Protein AF-A0A3D0J0S7-F1 (afdb_monomer)

Mean predicted aligned error: 15.72 Å

Foldseek 3Di:
DDDDDLVVLLPDVVLVVLCVQQVVQVVVDDPRDRPPVSVVSNVSNVVSVCVVCVVVVVNDDFADDDPPDPLPDDTDDPPDPDDPVVRVVVVVVNCPPVVLVVLVVVCVVPVLLVLLLVLLVVLLVLCVVCLVVPDVPSNVVSLVSLVVSLVSLVVSQVSLCVNLVDHQPQFPLSLLSLLLNLLSVVLNVCCVVLVFCLSSNLSSVSNNVSSCCSVVCCVVNPPDNDHHDPVPPPCPPVRVVVSVVSSVSSVVSSVVSSVVVVVVVCVVVVHDPDPPPPPVSVVGD

Secondary structure (DSSP, 8-state):
-----HHHHHT-HHHHHHHHHHHHHHHT-TTSPPPHHHHHHHHHHHHHHHHHHHHHSTT----PPPTT--TTPPPPP--S---HHHHHHHHHT----HHHHHHHHHHHHH-HHHHHHHHHHHHHHHHHHHHTTS-GGGHHHHHHHHHHHHHHHHHHHHHHHHHHTS-S-SSHHHHHHHHHHHHHHHHHHHHHHH--SHHHHHHHHHHHHHHHHHHH-TTTS--S-PPPPGGGSS-HHHHHHHHHHHHHHHHHHHHHHHHHHHHHHHHHHT----TT-THHHHTT-

Structure (mmCIF, N/CA/C/O backbone):
data_AF-A0A3D0J0S7-F1
#
_entry.id   AF-A0A3D0J0S7-F1
#
loop_
_atom_site.group_PDB
_atom_site.id
_atom_site.type_symbol
_atom_site.label_atom_id
_atom_site.label_alt_id
_atom_site.label_comp_id
_atom_site.label_asym_id
_atom_site.label_entity_id
_atom_site.label_seq_id
_atom_site.pdbx_PDB_ins_code
_atom_site.Cartn_x
_atom_site.Cartn_y
_atom_site.Cartn_z
_atom_site.occupancy
_atom_site.B_iso_or_equiv
_atom_site.auth_seq_id
_atom_site.auth_comp_id
_atom_site.auth_asym_id
_atom_site.auth_atom_id
_atom_site.pdbx_PDB_model_num
ATOM 1 N N . THR A 1 1 ? 30.516 33.176 -41.717 1.00 41.25 1 THR A N 1
ATOM 2 C CA . THR A 1 1 ? 30.768 31.727 -41.550 1.00 41.25 1 THR A CA 1
ATOM 3 C C . THR A 1 1 ? 29.849 30.966 -42.490 1.00 41.25 1 THR A C 1
ATOM 5 O O . THR A 1 1 ? 28.641 31.002 -42.315 1.00 41.25 1 THR A O 1
ATOM 8 N N . ARG A 1 2 ? 30.375 30.379 -43.575 1.00 45.31 2 ARG A N 1
ATOM 9 C CA . ARG A 1 2 ? 29.545 29.621 -44.529 1.00 45.31 2 ARG A CA 1
ATOM 10 C C . ARG A 1 2 ? 29.110 28.314 -43.858 1.00 45.31 2 ARG A C 1
ATOM 12 O O . ARG A 1 2 ? 29.956 27.471 -43.578 1.00 45.31 2 ARG A O 1
ATOM 19 N N . HIS A 1 3 ? 27.822 28.165 -43.563 1.00 46.38 3 HIS A N 1
ATOM 20 C CA . HIS A 1 3 ? 27.264 26.916 -43.050 1.00 46.38 3 HIS A CA 1
ATOM 21 C C . HIS A 1 3 ? 27.297 25.864 -44.166 1.00 46.38 3 HIS A C 1
ATOM 23 O O . HIS A 1 3 ? 26.476 25.896 -45.077 1.00 46.38 3 HIS A O 1
ATOM 29 N N . PHE A 1 4 ? 28.271 24.953 -44.127 1.00 58.56 4 PHE A N 1
ATOM 30 C CA . PHE A 1 4 ? 28.273 23.790 -45.011 1.00 58.56 4 PHE A CA 1
ATOM 31 C C . PHE A 1 4 ? 27.359 22.711 -44.420 1.00 58.56 4 PHE A C 1
ATOM 33 O O . PHE A 1 4 ? 27.622 22.245 -43.309 1.00 58.56 4 PHE A O 1
ATOM 40 N N . PRO A 1 5 ? 26.286 22.297 -45.115 1.00 68.62 5 PRO A N 1
ATOM 41 C CA . PRO A 1 5 ? 25.436 21.224 -44.629 1.00 68.62 5 PRO A CA 1
ATOM 42 C C . PRO A 1 5 ? 26.235 19.903 -44.601 1.00 68.62 5 PRO A C 1
ATOM 44 O O . PRO A 1 5 ? 26.865 19.549 -45.602 1.00 68.62 5 PRO A O 1
ATOM 47 N N . PRO A 1 6 ? 26.188 19.135 -43.494 1.00 64.88 6 PRO A N 1
ATOM 48 C CA . PRO A 1 6 ? 26.961 17.898 -43.311 1.00 64.88 6 PRO A CA 1
ATOM 49 C C . PRO A 1 6 ? 26.776 16.860 -44.426 1.00 64.88 6 PRO A C 1
ATOM 51 O O . PRO A 1 6 ? 27.695 16.109 -44.741 1.00 64.88 6 PRO A O 1
ATOM 54 N N . ARG A 1 7 ? 25.600 16.852 -45.068 1.00 64.81 7 ARG A N 1
ATOM 55 C CA . ARG A 1 7 ? 25.290 15.963 -46.196 1.00 64.81 7 ARG A CA 1
ATOM 56 C C . ARG A 1 7 ? 26.154 16.240 -47.429 1.00 64.81 7 ARG A C 1
ATOM 58 O O . ARG A 1 7 ? 26.577 15.291 -48.071 1.00 64.81 7 ARG A O 1
ATOM 65 N N . LEU A 1 8 ? 26.467 17.508 -47.720 1.00 67.06 8 LEU A N 1
ATOM 66 C CA . LEU A 1 8 ? 27.316 17.871 -48.864 1.00 67.06 8 LEU A CA 1
ATOM 67 C C . LEU A 1 8 ? 28.785 17.493 -48.640 1.00 67.06 8 LEU A C 1
ATOM 69 O O . LEU A 1 8 ? 29.484 17.167 -49.595 1.00 67.06 8 LEU A O 1
ATOM 73 N N . LEU A 1 9 ? 29.246 17.514 -47.385 1.00 69.06 9 LEU A N 1
ATOM 74 C CA . LEU A 1 9 ? 30.593 17.077 -47.001 1.00 69.06 9 LEU A CA 1
ATOM 75 C C . LEU A 1 9 ? 30.757 15.558 -47.138 1.00 69.06 9 LEU A C 1
ATOM 77 O O . LEU A 1 9 ? 31.793 15.099 -47.609 1.00 69.06 9 LEU A O 1
ATOM 81 N N . ALA A 1 10 ? 29.731 14.783 -46.776 1.00 67.75 10 ALA A N 1
ATOM 82 C CA . ALA A 1 10 ? 29.748 13.325 -46.901 1.00 67.75 10 ALA A CA 1
ATOM 83 C C . ALA A 1 10 ? 29.803 12.842 -48.364 1.00 67.75 10 ALA A C 1
ATOM 85 O O . ALA A 1 10 ? 30.336 11.770 -48.631 1.00 67.75 10 ALA A O 1
ATOM 86 N N . THR A 1 11 ? 29.286 13.633 -49.307 1.00 73.44 11 THR A N 1
ATOM 87 C CA . THR A 1 11 ? 29.278 13.312 -50.744 1.00 73.44 11 THR A CA 1
ATOM 88 C C . THR A 1 11 ? 30.510 13.813 -51.500 1.00 73.44 11 THR A C 1
ATOM 90 O O . THR A 1 11 ? 30.583 13.636 -52.715 1.00 73.44 11 THR A O 1
ATOM 93 N N . GLN A 1 12 ? 31.473 14.467 -50.837 1.00 83.12 12 GLN A N 1
ATOM 94 C CA . GLN A 1 12 ? 32.651 14.977 -51.538 1.00 83.12 12 GLN A CA 1
ATOM 95 C C . GLN A 1 12 ? 33.627 13.852 -51.922 1.00 83.12 12 GLN A C 1
ATOM 97 O O . GLN A 1 12 ? 34.108 13.135 -51.039 1.00 83.12 12 GLN A O 1
ATOM 102 N N . PRO A 1 13 ? 34.018 13.748 -53.207 1.00 81.75 13 PRO A N 1
ATOM 103 C CA . PRO A 1 13 ? 34.936 12.706 -53.669 1.00 81.75 13 PRO A CA 1
ATOM 104 C C . PRO A 1 13 ? 36.329 12.838 -53.037 1.00 81.75 13 PRO A C 1
ATOM 106 O O . PRO A 1 13 ? 36.933 11.842 -52.659 1.00 81.75 13 PRO A O 1
ATOM 109 N N . GLN A 1 14 ? 36.792 14.070 -52.795 1.00 83.56 14 GLN A N 1
ATOM 110 C CA . GLN A 1 14 ? 38.090 14.335 -52.163 1.00 83.56 14 GLN A CA 1
ATOM 111 C C . GLN A 1 14 ? 38.190 13.771 -50.735 1.00 83.56 14 GLN A C 1
ATOM 113 O O . GLN A 1 14 ? 39.241 13.276 -50.335 1.00 83.56 14 GLN A O 1
ATOM 118 N N . LEU A 1 15 ? 37.096 13.802 -49.964 1.00 83.00 15 LEU A N 1
ATOM 119 C CA . LEU A 1 15 ? 37.062 13.230 -48.615 1.00 83.00 15 LEU A CA 1
ATOM 120 C C . LEU A 1 15 ? 37.141 11.693 -48.662 1.00 83.00 15 LEU A C 1
ATOM 122 O O . LEU A 1 15 ? 37.820 11.076 -47.836 1.00 83.00 15 LEU A O 1
ATOM 126 N N . ALA A 1 16 ? 36.477 11.074 -49.641 1.00 81.12 16 ALA A N 1
ATOM 127 C CA . ALA A 1 16 ? 36.527 9.632 -49.875 1.00 81.12 16 ALA A CA 1
ATOM 128 C C . ALA A 1 16 ? 37.922 9.164 -50.335 1.00 81.12 16 ALA A C 1
ATOM 130 O O . ALA A 1 16 ? 38.385 8.096 -49.940 1.00 81.12 16 ALA A O 1
ATOM 131 N N . ASP A 1 17 ? 38.626 9.972 -51.123 1.00 85.94 17 ASP A N 1
ATOM 132 C CA . ASP A 1 17 ? 39.989 9.661 -51.566 1.00 85.94 17 ASP A CA 1
ATOM 133 C C . ASP A 1 17 ? 40.998 9.755 -50.420 1.00 85.94 17 ASP A C 1
ATOM 135 O O . ASP A 1 17 ? 41.783 8.831 -50.208 1.00 85.94 17 ASP A O 1
ATOM 139 N N . LEU A 1 18 ? 40.934 10.823 -49.621 1.00 86.31 18 LEU A N 1
ATOM 140 C CA . LEU A 1 18 ? 41.821 11.015 -48.469 1.00 86.31 18 LEU A CA 1
ATOM 141 C C . LEU A 1 18 ? 41.596 9.968 -47.368 1.00 86.31 18 LEU A C 1
ATOM 143 O O . LEU A 1 18 ? 42.547 9.541 -46.717 1.00 86.31 18 LEU A O 1
ATOM 147 N N . THR A 1 19 ? 40.353 9.522 -47.170 1.00 84.31 19 THR A N 1
ATOM 148 C CA . THR A 1 19 ? 40.053 8.420 -46.239 1.00 84.31 19 THR A CA 1
ATOM 149 C C . THR A 1 19 ? 40.602 7.088 -46.742 1.00 84.31 19 THR A C 1
ATOM 151 O O . THR A 1 19 ? 41.258 6.391 -45.971 1.00 84.31 19 THR A O 1
ATOM 154 N N . ARG A 1 20 ? 40.460 6.780 -48.039 1.00 84.31 20 ARG A N 1
ATOM 155 C CA . ARG A 1 20 ? 41.092 5.597 -48.649 1.00 84.31 20 ARG A CA 1
ATOM 156 C C . ARG A 1 20 ? 42.617 5.622 -48.543 1.00 84.31 20 ARG A C 1
ATOM 158 O O . ARG A 1 20 ? 43.215 4.587 -48.273 1.00 84.31 20 ARG A O 1
ATOM 165 N N . GLN A 1 21 ? 43.243 6.788 -48.707 1.00 84.81 21 GLN A N 1
ATOM 166 C CA . GLN A 1 21 ? 44.689 6.950 -48.511 1.00 84.81 21 GLN A CA 1
ATOM 167 C C . GLN A 1 21 ? 45.107 6.688 -47.057 1.00 84.81 21 GLN A C 1
ATOM 169 O O . GLN A 1 21 ? 46.098 5.998 -46.827 1.00 84.81 21 GLN A O 1
ATOM 174 N N . ALA A 1 22 ? 44.344 7.182 -46.075 1.00 81.12 22 ALA A N 1
ATOM 175 C CA . ALA A 1 22 ? 44.601 6.905 -44.659 1.00 81.12 22 ALA A CA 1
ATOM 176 C C . ALA A 1 22 ? 44.442 5.414 -44.313 1.00 81.12 22 ALA A C 1
ATOM 178 O O . ALA A 1 22 ? 45.240 4.868 -43.550 1.00 81.12 22 ALA A O 1
ATOM 179 N N . ASP A 1 23 ? 43.427 4.753 -44.875 1.00 82.12 23 ASP A N 1
ATOM 180 C CA . ASP A 1 23 ? 43.165 3.330 -44.647 1.00 82.12 23 ASP A CA 1
ATOM 181 C C . ASP A 1 23 ? 44.246 2.451 -45.304 1.00 82.12 23 ASP A C 1
ATOM 183 O O . ASP A 1 23 ? 44.744 1.513 -44.679 1.00 82.12 23 ASP A O 1
ATOM 187 N N . ALA A 1 24 ? 44.688 2.806 -46.515 1.00 82.75 24 ALA A N 1
ATOM 188 C CA . ALA A 1 24 ? 45.799 2.144 -47.200 1.00 82.75 24 ALA A CA 1
ATOM 189 C C . ALA A 1 24 ? 47.131 2.301 -46.444 1.00 82.75 24 ALA A C 1
ATOM 191 O O . ALA A 1 24 ? 47.865 1.326 -46.296 1.00 82.75 24 ALA A O 1
ATOM 192 N N . ALA A 1 25 ? 47.412 3.492 -45.900 1.00 79.62 25 ALA A N 1
ATOM 193 C CA . ALA A 1 25 ? 48.611 3.751 -45.096 1.00 79.62 25 ALA A CA 1
ATOM 194 C C . ALA A 1 25 ? 48.622 2.984 -43.759 1.00 79.62 25 ALA A C 1
ATOM 196 O O . ALA A 1 25 ? 49.685 2.653 -43.243 1.00 79.62 25 ALA A O 1
ATOM 197 N N . ARG A 1 26 ? 47.455 2.655 -43.187 1.00 74.38 26 ARG A N 1
ATOM 198 C CA . ARG A 1 26 ? 47.379 1.749 -42.025 1.00 74.38 26 ARG A CA 1
ATOM 199 C C . ARG A 1 26 ? 47.561 0.290 -42.404 1.00 74.38 26 ARG A C 1
ATOM 201 O O . ARG A 1 26 ? 48.141 -0.465 -41.628 1.00 74.38 26 ARG A O 1
ATOM 208 N N . ALA A 1 27 ? 47.065 -0.106 -43.574 1.00 80.25 27 ALA A N 1
ATOM 209 C CA . ALA A 1 27 ? 47.215 -1.468 -44.070 1.00 80.25 27 ALA A CA 1
ATOM 210 C C . ALA A 1 27 ? 48.687 -1.826 -44.350 1.00 80.25 27 ALA A C 1
ATOM 212 O O . ALA A 1 27 ? 49.057 -2.991 -44.232 1.00 80.25 27 ALA A O 1
ATOM 213 N N . SER A 1 28 ? 49.534 -0.836 -44.660 1.00 79.12 28 SER A N 1
ATOM 214 C CA . SER A 1 28 ? 50.976 -1.023 -44.870 1.00 79.12 28 SER A CA 1
ATOM 215 C C . SER A 1 28 ? 51.801 -1.217 -43.589 1.00 79.12 28 SER A C 1
ATOM 217 O O . SER A 1 28 ? 52.972 -1.577 -43.687 1.00 79.12 28 SER A O 1
ATOM 219 N N . GLY A 1 29 ? 51.214 -1.038 -42.400 1.00 76.31 29 GLY A N 1
ATOM 220 C CA . GLY A 1 29 ? 51.838 -1.394 -41.124 1.00 76.31 29 GLY A CA 1
ATOM 221 C C . GLY A 1 29 ? 51.817 -0.286 -40.059 1.00 76.31 29 GLY A C 1
ATOM 222 O O . GLY A 1 29 ? 51.580 0.883 -40.353 1.00 76.31 29 GLY A O 1
ATOM 223 N N . PRO A 1 30 ? 52.086 -0.636 -38.787 1.00 67.44 30 PRO A N 1
ATOM 224 C CA . PRO A 1 30 ? 51.919 0.262 -37.639 1.00 67.44 30 PRO A CA 1
ATOM 225 C C . PRO A 1 30 ? 52.951 1.399 -37.542 1.00 67.44 30 PRO A C 1
ATOM 227 O O . PRO A 1 30 ? 52.744 2.317 -36.755 1.00 67.44 30 PRO A O 1
ATOM 230 N N . GLN A 1 31 ? 54.047 1.353 -38.309 1.00 69.50 31 GLN A N 1
ATOM 231 C CA . GLN A 1 31 ? 55.079 2.403 -38.329 1.00 69.50 31 GLN A CA 1
ATOM 232 C C . GLN A 1 31 ? 54.991 3.341 -39.543 1.00 69.50 31 GLN A C 1
ATOM 234 O O . GLN A 1 31 ? 55.826 4.229 -39.690 1.00 69.50 31 GLN A O 1
ATOM 239 N N . THR A 1 32 ? 54.006 3.165 -40.427 1.00 75.12 32 THR A N 1
ATOM 240 C CA . THR A 1 32 ? 53.836 4.054 -41.580 1.00 75.12 32 THR A CA 1
ATOM 241 C C . THR A 1 32 ? 53.219 5.378 -41.127 1.00 75.12 32 THR A C 1
ATOM 243 O O . THR A 1 32 ? 52.104 5.406 -40.601 1.00 75.12 32 THR A O 1
ATOM 246 N N . GLU A 1 33 ? 53.931 6.489 -41.330 1.00 75.94 33 GLU A N 1
ATOM 247 C CA . GLU A 1 33 ? 53.398 7.819 -41.034 1.00 75.94 33 GLU A CA 1
ATOM 248 C C . GLU A 1 33 ? 52.212 8.139 -41.953 1.00 75.94 33 GLU A C 1
ATOM 250 O O . GLU A 1 33 ? 52.318 8.149 -43.180 1.00 75.94 33 GLU A O 1
ATOM 255 N N . ILE A 1 34 ? 51.055 8.403 -41.345 1.00 82.25 34 ILE A N 1
ATOM 256 C CA . ILE A 1 34 ? 49.844 8.787 -42.069 1.00 82.25 34 ILE A CA 1
ATOM 257 C C . ILE A 1 34 ? 49.903 10.299 -42.317 1.00 82.25 34 ILE A C 1
ATOM 259 O O . ILE A 1 34 ? 50.059 11.056 -41.354 1.00 82.25 34 ILE A O 1
ATOM 263 N N . PRO A 1 35 ? 49.701 10.773 -43.561 1.00 86.38 35 PRO A N 1
ATOM 264 C CA . PRO A 1 35 ? 49.646 12.199 -43.846 1.00 86.38 35 PRO A CA 1
ATOM 265 C C . PRO A 1 35 ? 48.623 12.914 -42.943 1.00 86.38 35 PRO A C 1
ATOM 267 O O . PRO A 1 35 ? 47.485 12.445 -42.813 1.00 86.38 35 PRO A O 1
ATOM 270 N N . PRO A 1 36 ? 48.965 14.075 -42.355 1.00 84.62 36 PRO A N 1
ATOM 271 C CA . PRO A 1 36 ? 48.117 14.744 -41.363 1.00 84.62 36 PRO A CA 1
ATOM 272 C C . PRO A 1 36 ? 46.741 15.127 -41.927 1.00 84.62 36 PRO A C 1
ATOM 274 O O . PRO A 1 36 ? 45.731 15.069 -41.226 1.00 84.62 36 PRO A O 1
ATOM 277 N N . LEU A 1 37 ? 46.679 15.448 -43.223 1.00 85.62 37 LEU A N 1
ATOM 278 C CA . LEU A 1 37 ? 45.433 15.755 -43.922 1.00 85.62 37 LEU A CA 1
ATOM 279 C C . LEU A 1 37 ? 44.527 14.522 -44.085 1.00 85.62 37 LEU A C 1
ATOM 281 O O . LEU A 1 37 ? 43.312 14.625 -43.922 1.00 85.62 37 LEU A O 1
ATOM 285 N N . ALA A 1 38 ? 45.108 13.352 -44.356 1.00 84.06 38 ALA A N 1
ATOM 286 C CA . ALA A 1 38 ? 44.375 12.094 -44.486 1.00 84.06 38 ALA A CA 1
ATOM 287 C C . ALA A 1 38 ? 43.819 11.633 -43.123 1.00 84.06 38 ALA A C 1
ATOM 289 O O . ALA A 1 38 ? 42.667 11.204 -43.020 1.00 84.06 38 ALA A O 1
ATOM 290 N N . LEU A 1 39 ? 44.591 11.827 -42.047 1.00 83.56 39 LEU A N 1
ATOM 291 C CA . LEU A 1 39 ? 44.146 11.578 -40.672 1.00 83.56 39 LEU A CA 1
ATOM 292 C C . LEU A 1 39 ? 42.981 12.501 -40.260 1.00 83.56 39 LEU A C 1
ATOM 294 O O . LEU A 1 39 ? 41.991 12.050 -39.669 1.00 83.56 39 LEU A O 1
ATOM 298 N N . ALA A 1 40 ? 43.067 13.789 -40.606 1.00 84.12 40 ALA A N 1
ATOM 299 C CA . ALA A 1 40 ? 41.992 14.750 -40.372 1.00 84.12 40 ALA A CA 1
ATOM 300 C C . ALA A 1 40 ? 40.723 14.384 -41.164 1.00 84.12 40 ALA A C 1
ATOM 302 O O . ALA A 1 40 ? 39.628 14.355 -40.594 1.00 84.12 40 ALA A O 1
ATOM 303 N N . ALA A 1 41 ? 40.866 14.022 -42.443 1.00 84.75 41 ALA A N 1
ATOM 304 C CA . ALA A 1 41 ? 39.771 13.558 -43.295 1.00 84.75 41 ALA A CA 1
ATOM 305 C C . ALA A 1 41 ? 39.061 12.327 -42.709 1.00 84.75 41 ALA A C 1
ATOM 307 O O . ALA A 1 41 ? 37.829 12.272 -42.670 1.00 84.75 41 ALA A O 1
ATOM 308 N N . GLN A 1 42 ? 39.817 11.365 -42.180 1.00 83.31 42 GLN A N 1
ATOM 309 C CA . GLN A 1 42 ? 39.250 10.179 -41.545 1.00 83.31 42 GLN A CA 1
ATOM 310 C C . GLN A 1 42 ? 38.484 10.514 -40.260 1.00 83.31 42 GLN A C 1
ATOM 312 O O . GLN A 1 42 ? 37.375 10.018 -40.052 1.00 83.31 42 GLN A O 1
ATOM 317 N N . THR A 1 43 ? 39.027 11.405 -39.430 1.00 84.06 43 THR A N 1
ATOM 318 C CA . THR A 1 43 ? 38.354 11.878 -38.210 1.00 84.06 43 THR A CA 1
ATOM 319 C C . THR A 1 43 ? 37.023 12.556 -38.542 1.00 84.06 43 THR A C 1
ATOM 321 O O . THR A 1 43 ? 36.005 12.297 -37.896 1.00 84.06 43 THR A O 1
ATOM 324 N N . VAL A 1 44 ? 37.005 13.392 -39.582 1.00 85.38 44 VAL A N 1
ATOM 325 C CA . VAL A 1 44 ? 35.787 14.054 -40.069 1.00 85.38 44 VAL A CA 1
ATOM 326 C C . VAL A 1 44 ? 34.796 13.035 -40.635 1.00 85.38 44 VAL A C 1
ATOM 328 O O . VAL A 1 44 ? 33.620 13.080 -40.285 1.00 85.38 44 VAL A O 1
ATOM 331 N N . SER A 1 45 ? 35.256 12.070 -41.436 1.00 82.81 45 SER A N 1
ATOM 332 C CA . SER A 1 45 ? 34.421 10.993 -41.988 1.00 82.81 45 SER A CA 1
ATOM 333 C C . SER A 1 45 ? 33.773 10.129 -40.899 1.00 82.81 45 SER A C 1
ATOM 335 O O . SER A 1 45 ? 32.590 9.792 -40.992 1.00 82.81 45 SER A O 1
ATOM 337 N N . LEU A 1 46 ? 34.514 9.799 -39.837 1.00 81.56 46 LEU A N 1
ATOM 338 C CA . LEU A 1 46 ? 33.991 9.058 -38.689 1.00 81.56 46 LEU A CA 1
ATOM 339 C C . LEU A 1 46 ? 32.898 9.856 -37.971 1.00 81.56 46 LEU A C 1
ATOM 341 O O . LEU A 1 46 ? 31.810 9.339 -37.719 1.00 81.56 46 LEU A O 1
ATOM 345 N N . ARG A 1 47 ? 33.159 11.137 -37.691 1.00 81.38 47 ARG A N 1
ATOM 346 C CA . ARG A 1 47 ? 32.187 12.027 -37.040 1.00 81.38 47 ARG A CA 1
ATOM 347 C C . ARG A 1 47 ? 30.935 12.231 -37.890 1.00 81.38 47 ARG A C 1
ATOM 349 O O . ARG A 1 47 ? 29.838 12.213 -37.345 1.00 81.38 47 ARG A O 1
ATOM 356 N N . LEU A 1 48 ? 31.079 12.370 -39.209 1.00 83.00 48 LEU A N 1
ATOM 357 C CA . LEU A 1 48 ? 29.950 12.471 -40.137 1.00 83.00 48 LEU A CA 1
ATOM 358 C C . LEU A 1 48 ? 29.113 11.191 -40.157 1.00 83.00 48 LEU A C 1
ATOM 360 O O . LEU A 1 48 ? 27.889 11.282 -40.152 1.00 83.00 48 LEU A O 1
ATOM 364 N N . ARG A 1 49 ? 29.745 10.012 -40.123 1.00 75.94 49 ARG A N 1
ATOM 365 C CA . ARG A 1 49 ? 29.033 8.728 -40.029 1.00 75.94 49 ARG A CA 1
ATOM 366 C C . ARG A 1 49 ? 28.255 8.594 -38.724 1.00 75.94 49 ARG A C 1
ATOM 368 O O . ARG A 1 49 ? 27.079 8.258 -38.778 1.00 75.94 49 ARG A O 1
ATOM 375 N N . ILE A 1 50 ? 28.869 8.927 -37.587 1.00 77.56 50 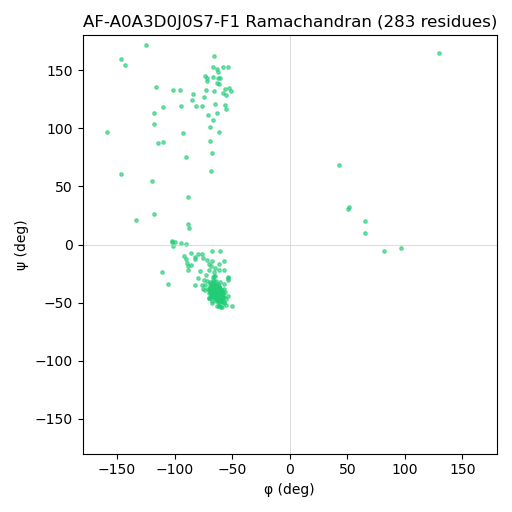ILE A N 1
ATOM 376 C CA . ILE A 1 50 ? 28.203 8.918 -36.271 1.00 77.56 50 ILE A CA 1
ATOM 377 C C . ILE A 1 50 ? 27.048 9.925 -36.235 1.00 77.56 50 ILE A C 1
ATOM 379 O O . ILE A 1 50 ? 25.960 9.633 -35.758 1.00 77.56 50 ILE A O 1
ATOM 383 N N . PHE A 1 51 ? 27.255 11.128 -36.761 1.00 79.88 51 PHE A N 1
ATOM 384 C CA . PHE A 1 51 ? 26.207 12.142 -36.809 1.00 79.88 51 PHE A CA 1
ATOM 385 C C . PHE A 1 51 ? 25.055 11.734 -37.736 1.00 79.88 51 PHE A C 1
ATOM 387 O O . PHE A 1 51 ? 23.888 11.905 -37.393 1.00 79.88 51 PHE A O 1
ATOM 394 N N . SER A 1 52 ? 25.371 11.147 -38.893 1.00 73.75 52 SER A N 1
ATOM 395 C CA . SER A 1 52 ? 24.370 10.615 -39.816 1.00 73.75 52 SER A CA 1
ATOM 396 C C . SER A 1 52 ? 23.595 9.456 -39.197 1.00 73.75 52 SER A C 1
ATOM 398 O O . SER A 1 52 ? 22.381 9.403 -39.376 1.00 73.75 52 SER A O 1
ATOM 400 N N . SER A 1 53 ? 24.248 8.557 -38.451 1.00 69.38 53 SER A N 1
ATOM 401 C CA . SER A 1 53 ? 23.562 7.469 -37.743 1.00 69.38 53 SER A CA 1
ATOM 402 C C . SER A 1 53 ? 22.682 7.993 -36.604 1.00 69.38 53 SER A C 1
ATOM 404 O O . SER A 1 53 ? 21.585 7.485 -36.396 1.00 69.38 53 SER A O 1
ATOM 406 N N . LEU A 1 54 ? 23.100 9.056 -35.908 1.00 75.19 54 LEU A N 1
ATOM 407 C CA . LEU A 1 54 ? 22.277 9.722 -34.891 1.00 75.19 54 LEU A CA 1
ATOM 408 C C . LEU A 1 54 ? 21.034 10.386 -35.500 1.00 75.19 54 LEU A C 1
ATOM 410 O O . LEU A 1 54 ? 19.945 10.241 -34.955 1.00 75.19 54 LEU A O 1
ATOM 414 N N . ILE A 1 55 ? 21.175 11.079 -36.636 1.00 73.00 55 ILE A N 1
ATOM 415 C CA . ILE A 1 55 ? 20.048 11.744 -37.317 1.00 73.00 55 ILE A CA 1
ATOM 416 C C . ILE A 1 55 ? 19.087 10.745 -37.963 1.00 73.00 55 ILE A C 1
ATOM 418 O O . ILE A 1 55 ? 17.882 10.977 -37.965 1.00 73.00 55 ILE A O 1
ATOM 422 N N . SER A 1 56 ? 19.603 9.662 -38.545 1.00 67.88 56 SER A N 1
ATOM 423 C CA . SER A 1 56 ? 18.777 8.614 -39.167 1.00 67.88 56 SER A CA 1
ATOM 424 C C . SER A 1 56 ? 18.094 7.701 -38.147 1.00 67.88 56 SER A C 1
ATOM 426 O O . SER A 1 56 ? 17.204 6.946 -38.521 1.00 67.88 56 SER A O 1
ATOM 428 N N . GLY A 1 57 ? 18.479 7.779 -36.869 1.00 58.84 57 GLY A N 1
ATOM 429 C CA . GLY A 1 57 ? 17.978 6.899 -35.813 1.00 58.84 57 GLY A CA 1
ATOM 430 C C . GLY A 1 57 ? 18.676 5.536 -35.757 1.00 58.84 57 GLY A C 1
ATOM 431 O O . GLY A 1 57 ? 18.468 4.797 -34.801 1.00 58.84 57 GLY A O 1
ATOM 432 N N . ASP A 1 58 ? 19.567 5.226 -36.705 1.00 61.62 58 ASP A N 1
ATOM 433 C CA . ASP A 1 58 ? 20.325 3.967 -36.758 1.00 61.62 58 ASP A CA 1
ATOM 434 C C . ASP A 1 58 ? 21.362 3.828 -35.631 1.00 61.62 58 ASP A C 1
ATOM 436 O O . ASP A 1 58 ? 21.829 2.725 -35.340 1.00 61.62 58 ASP A O 1
ATOM 440 N N . ALA A 1 59 ? 21.739 4.933 -34.979 1.00 59.09 59 ALA A N 1
ATOM 441 C CA . ALA A 1 59 ? 22.667 4.923 -33.847 1.00 59.09 59 ALA A CA 1
ATOM 442 C C . ALA A 1 59 ? 22.109 4.209 -32.607 1.00 59.09 59 ALA A C 1
ATOM 444 O O . ALA A 1 59 ? 22.887 3.749 -31.770 1.00 59.09 59 ALA A O 1
ATOM 445 N N . PHE A 1 60 ? 20.783 4.116 -32.479 1.00 58.62 60 PHE A N 1
ATOM 446 C CA . PHE A 1 60 ? 20.124 3.481 -31.345 1.00 58.62 60 PHE A CA 1
ATOM 447 C C . PHE A 1 60 ? 19.309 2.292 -31.842 1.00 58.62 60 PHE A C 1
ATOM 449 O O . PHE A 1 60 ? 18.226 2.453 -32.397 1.00 58.62 60 PHE A O 1
ATOM 456 N N . ARG A 1 61 ? 19.814 1.076 -31.624 1.00 59.00 61 ARG A N 1
ATOM 457 C CA . ARG A 1 61 ? 19.083 -0.153 -31.941 1.00 59.00 61 ARG A CA 1
ATOM 458 C C . ARG A 1 61 ? 18.833 -0.944 -30.664 1.00 59.00 61 ARG A C 1
ATOM 460 O O . ARG A 1 61 ? 19.766 -1.423 -30.028 1.00 59.00 61 ARG A O 1
ATOM 467 N N . VAL A 1 62 ? 17.562 -1.052 -30.287 1.00 60.22 62 VAL A N 1
ATOM 468 C CA . VAL A 1 62 ? 17.114 -1.855 -29.145 1.00 60.22 62 VAL A CA 1
ATOM 469 C C . VAL A 1 62 ? 16.931 -3.293 -29.621 1.00 60.22 62 VAL A C 1
ATOM 471 O O . VAL A 1 62 ? 16.212 -3.531 -30.588 1.00 60.22 62 VAL A O 1
ATOM 474 N N . VAL A 1 63 ? 17.595 -4.245 -28.967 1.00 61.78 63 VAL A N 1
ATOM 475 C CA . VAL A 1 63 ? 17.572 -5.659 -29.362 1.00 61.78 63 VAL A CA 1
ATOM 476 C C . VAL A 1 63 ? 16.779 -6.438 -28.313 1.00 61.78 63 VAL A C 1
ATOM 478 O O . VAL A 1 63 ? 17.164 -6.433 -27.137 1.00 61.78 63 VAL A O 1
ATOM 481 N N . PRO A 1 64 ? 15.658 -7.079 -28.684 1.00 60.47 64 PRO A N 1
ATOM 482 C CA . PRO A 1 64 ? 14.858 -7.833 -27.727 1.00 60.47 64 PRO A CA 1
ATOM 483 C C . PRO A 1 64 ? 15.630 -9.054 -27.181 1.00 60.47 64 PRO A C 1
ATOM 485 O O . PRO A 1 64 ? 16.647 -9.464 -27.757 1.00 60.47 64 PRO A O 1
ATOM 488 N N . PRO A 1 65 ? 15.192 -9.636 -26.050 1.00 63.44 65 PRO A N 1
ATOM 489 C CA . PRO A 1 65 ? 15.724 -10.903 -25.547 1.00 63.44 65 PRO A CA 1
ATOM 490 C C . PRO A 1 65 ? 15.556 -12.033 -26.578 1.00 63.44 65 PRO A C 1
ATOM 492 O O . PRO A 1 65 ? 14.637 -11.999 -27.397 1.00 63.44 65 PRO A O 1
ATOM 495 N N . SER A 1 66 ? 16.424 -13.050 -26.541 1.00 62.19 66 SER A N 1
ATOM 496 C CA . SER A 1 66 ? 16.326 -14.203 -27.448 1.00 62.19 66 SER A CA 1
ATOM 497 C C . SER A 1 66 ? 15.021 -14.980 -27.240 1.00 62.19 66 SER A C 1
ATOM 499 O O . SER A 1 66 ? 14.490 -15.058 -26.127 1.00 62.19 66 SER A O 1
ATOM 501 N N . SER A 1 67 ? 14.507 -15.583 -28.314 1.00 51.72 67 SER A N 1
ATOM 502 C CA . SER A 1 67 ? 13.262 -16.358 -28.292 1.00 51.72 67 SER A CA 1
ATOM 503 C C . SER A 1 67 ? 13.308 -17.480 -27.247 1.00 51.72 67 SER A C 1
ATOM 505 O O . SER A 1 67 ? 14.246 -18.276 -27.245 1.00 51.72 67 SER A O 1
ATOM 507 N N . GLY A 1 68 ? 12.288 -17.551 -26.384 1.00 59.28 68 GLY A N 1
ATOM 508 C CA . GLY A 1 68 ? 12.204 -18.509 -25.270 1.00 59.28 68 GLY A CA 1
ATOM 509 C C . GLY A 1 68 ? 12.666 -17.953 -23.918 1.00 59.28 68 GLY A C 1
ATOM 510 O O . GLY A 1 68 ? 12.556 -18.639 -22.904 1.00 59.28 68 GLY A O 1
ATOM 511 N N . SER A 1 69 ? 13.149 -16.711 -23.882 1.00 58.12 69 SER A N 1
ATOM 512 C CA . SER A 1 69 ? 13.497 -16.044 -22.630 1.00 58.12 69 SER A CA 1
ATOM 513 C C . SER A 1 69 ? 12.239 -15.626 -21.848 1.00 58.12 69 SER A C 1
ATOM 515 O O . SER A 1 69 ? 11.245 -15.234 -22.464 1.00 58.12 69 SER A O 1
ATOM 517 N N . PRO A 1 70 ? 12.256 -15.670 -20.500 1.00 59.44 70 PRO A N 1
ATOM 518 C CA . PRO A 1 70 ? 11.168 -15.146 -19.676 1.00 59.44 70 PRO A CA 1
ATOM 519 C C . PRO A 1 70 ? 10.852 -13.686 -20.027 1.00 59.44 70 PRO A C 1
ATOM 521 O O . PRO A 1 70 ? 11.750 -12.941 -20.411 1.00 59.44 70 PRO A O 1
ATOM 524 N N . ALA A 1 71 ? 9.612 -13.240 -19.804 1.00 57.88 71 ALA A N 1
ATOM 525 C CA . ALA A 1 71 ? 9.193 -11.850 -20.053 1.00 57.88 71 ALA A CA 1
ATOM 526 C C . ALA A 1 71 ? 10.030 -10.790 -19.292 1.00 57.88 71 ALA A C 1
ATOM 528 O O . ALA A 1 71 ? 9.963 -9.606 -19.598 1.00 57.88 71 ALA A O 1
ATOM 529 N N . GLU A 1 72 ? 10.811 -11.218 -18.299 1.00 58.06 72 GLU A N 1
ATOM 530 C CA . GLU A 1 72 ? 11.686 -10.392 -17.457 1.00 58.06 72 GLU A CA 1
ATOM 531 C C . GLU A 1 72 ? 13.161 -10.424 -17.896 1.00 58.06 72 GLU A C 1
ATOM 533 O O . GLU A 1 72 ? 14.026 -9.842 -17.235 1.00 58.06 72 GLU A O 1
ATOM 538 N N . ALA A 1 73 ? 13.477 -11.130 -18.983 1.00 61.00 73 ALA A N 1
ATOM 539 C CA . ALA A 1 73 ? 14.844 -11.273 -19.445 1.00 61.00 73 ALA A CA 1
ATOM 540 C C . ALA A 1 73 ? 15.445 -9.915 -19.845 1.00 61.00 73 ALA A C 1
ATOM 542 O O . ALA A 1 73 ? 14.770 -9.085 -20.461 1.00 61.00 73 ALA A O 1
ATOM 543 N N . PRO A 1 74 ? 16.721 -9.666 -19.501 1.00 59.84 74 PRO A N 1
ATOM 544 C CA . PRO A 1 74 ? 17.391 -8.439 -19.893 1.00 59.84 74 PRO A CA 1
ATOM 545 C C . PRO A 1 74 ? 17.438 -8.317 -21.419 1.00 59.84 74 PRO A C 1
ATOM 547 O O . PRO A 1 74 ? 17.632 -9.303 -22.130 1.00 59.84 74 PRO A O 1
ATOM 550 N N . TRP A 1 75 ? 17.291 -7.083 -21.906 1.00 62.59 75 TRP A N 1
ATOM 551 C CA . TRP A 1 75 ? 17.497 -6.739 -23.311 1.00 62.59 75 TRP A CA 1
ATOM 552 C C . TRP A 1 75 ? 18.856 -7.261 -23.771 1.00 62.59 75 TRP A C 1
ATOM 554 O O . TRP A 1 75 ? 19.861 -7.107 -23.066 1.00 62.59 75 TRP A O 1
ATOM 564 N N . SER A 1 76 ? 18.882 -7.926 -24.923 1.00 61.75 76 SER A N 1
ATOM 565 C CA . SER A 1 76 ? 20.111 -8.554 -25.386 1.00 61.75 76 SER A CA 1
ATOM 566 C C . SER A 1 76 ? 21.100 -7.481 -25.844 1.00 61.75 76 SER A C 1
ATOM 568 O O . SER A 1 76 ? 20.733 -6.441 -26.390 1.00 61.75 76 SER A O 1
ATOM 570 N N . THR A 1 77 ? 22.385 -7.706 -25.577 1.00 58.56 77 THR A N 1
ATOM 571 C CA . THR A 1 77 ? 23.449 -6.847 -26.100 1.00 58.56 77 THR A CA 1
ATOM 572 C C . THR A 1 77 ? 23.962 -7.483 -27.384 1.00 58.56 77 THR A C 1
ATOM 574 O O . THR A 1 77 ? 24.418 -8.625 -27.384 1.00 58.56 77 THR A O 1
ATOM 577 N N . THR A 1 78 ? 23.851 -6.768 -28.503 1.00 53.00 78 THR A N 1
ATOM 578 C CA . THR A 1 78 ? 24.349 -7.215 -29.810 1.00 53.00 78 THR A CA 1
ATOM 579 C C . THR A 1 78 ? 25.860 -7.407 -29.756 1.00 53.00 78 THR A C 1
ATOM 581 O O . THR A 1 78 ? 26.618 -6.454 -29.912 1.00 53.00 78 THR A O 1
ATOM 584 N N . ARG A 1 79 ? 26.316 -8.645 -29.540 1.00 48.97 79 ARG A N 1
ATOM 585 C CA . ARG A 1 79 ? 27.710 -9.046 -29.798 1.00 48.97 79 ARG A CA 1
ATOM 586 C C . ARG A 1 79 ? 27.913 -9.672 -31.181 1.00 48.97 79 ARG A C 1
ATOM 588 O O . ARG A 1 79 ? 29.039 -10.025 -31.513 1.00 48.97 79 ARG A O 1
ATOM 595 N N . SER A 1 80 ? 26.879 -9.771 -32.015 1.00 48.62 80 SER A N 1
ATOM 596 C CA . SER A 1 80 ? 27.011 -10.297 -33.380 1.00 48.62 80 SER A CA 1
ATOM 597 C C . SER A 1 80 ? 26.113 -9.553 -34.372 1.00 48.62 80 SER A C 1
ATOM 599 O O . SER A 1 80 ? 25.104 -8.983 -33.947 1.00 48.62 80 SER A O 1
ATOM 601 N N . PRO A 1 81 ? 26.469 -9.521 -35.673 1.00 52.47 81 PRO A N 1
ATOM 602 C CA . PRO A 1 81 ? 25.589 -8.995 -36.707 1.00 52.47 81 PRO A CA 1
ATOM 603 C C . PRO A 1 81 ? 24.390 -9.941 -36.807 1.00 52.47 81 PRO A C 1
ATOM 605 O O . PRO A 1 81 ? 24.539 -11.079 -37.237 1.00 52.47 81 PRO A O 1
ATOM 608 N N . ILE A 1 82 ? 23.232 -9.503 -36.318 1.00 56.53 82 ILE A N 1
ATOM 609 C CA . ILE A 1 82 ? 21.983 -10.267 -36.395 1.00 56.53 82 ILE A CA 1
ATOM 610 C C . ILE A 1 82 ? 21.227 -9.788 -37.636 1.00 56.53 82 ILE A C 1
ATOM 612 O O . ILE A 1 82 ? 21.096 -8.577 -37.851 1.00 56.53 82 ILE A O 1
ATOM 616 N N . ASP A 1 83 ? 20.743 -10.736 -38.436 1.00 61.06 83 ASP A N 1
ATOM 617 C CA . ASP A 1 83 ? 19.975 -10.486 -39.651 1.00 61.06 83 ASP A CA 1
ATOM 618 C C . ASP A 1 83 ? 18.711 -9.653 -39.367 1.00 61.06 83 ASP A C 1
ATOM 620 O O . ASP A 1 83 ? 17.928 -9.912 -38.450 1.00 61.06 83 ASP A O 1
ATOM 624 N N . LEU A 1 84 ? 18.521 -8.598 -40.166 1.00 58.66 84 LEU A N 1
ATOM 625 C CA . LEU A 1 84 ? 17.445 -7.612 -40.006 1.00 58.66 84 LEU A CA 1
ATOM 626 C C . LEU A 1 84 ? 16.022 -8.220 -40.017 1.00 58.66 84 LEU A C 1
ATOM 628 O O . LEU A 1 84 ? 15.197 -7.762 -39.223 1.00 58.66 84 LEU A O 1
ATOM 632 N N . PRO A 1 85 ? 15.703 -9.237 -40.846 1.00 63.00 85 PRO A N 1
ATOM 633 C CA . PRO A 1 85 ? 14.390 -9.884 -40.832 1.00 63.00 85 PRO A CA 1
ATOM 634 C C . PRO A 1 85 ? 14.083 -10.595 -39.508 1.00 63.00 85 PRO A C 1
ATOM 636 O O . PRO A 1 85 ? 12.978 -10.446 -38.991 1.00 63.00 85 PRO A O 1
ATOM 639 N N . ASP A 1 86 ? 15.069 -11.278 -38.919 1.00 58.38 86 ASP A N 1
ATOM 640 C CA . ASP A 1 86 ? 14.917 -11.996 -37.647 1.00 58.38 86 ASP A CA 1
ATOM 641 C C . ASP A 1 86 ? 14.701 -11.035 -36.475 1.00 58.38 86 ASP A C 1
ATOM 643 O O . ASP A 1 86 ? 13.939 -11.328 -35.553 1.00 58.38 86 ASP A O 1
ATOM 647 N N . LEU A 1 87 ? 15.310 -9.846 -36.532 1.00 57.75 87 LEU A N 1
ATOM 648 C CA . LEU A 1 87 ? 15.054 -8.776 -35.567 1.00 57.75 87 LEU A CA 1
ATOM 649 C C . LEU A 1 87 ? 13.649 -8.192 -35.706 1.00 57.75 87 LEU A C 1
ATOM 651 O O . LEU A 1 87 ? 12.998 -7.968 -34.689 1.00 57.75 87 LEU A O 1
ATOM 655 N N . LEU A 1 88 ? 13.161 -7.958 -36.929 1.00 59.22 88 LEU A N 1
ATOM 656 C CA . LEU A 1 88 ? 11.789 -7.481 -37.142 1.00 59.22 88 LEU A CA 1
ATOM 657 C C . LEU A 1 88 ? 10.753 -8.525 -36.706 1.00 59.22 88 LEU A C 1
ATOM 659 O O . LEU A 1 88 ? 9.727 -8.164 -36.133 1.00 59.22 88 LEU A O 1
ATOM 663 N N . GLU A 1 89 ? 11.020 -9.806 -36.941 1.00 57.53 89 GLU A N 1
ATOM 664 C CA . GLU A 1 89 ? 10.227 -10.924 -36.425 1.00 57.53 89 GLU A CA 1
ATOM 665 C C . GLU A 1 89 ? 10.262 -10.982 -34.890 1.00 57.53 89 GLU A C 1
ATOM 667 O O . GLU A 1 89 ? 9.210 -11.060 -34.261 1.00 57.53 89 GLU A O 1
ATOM 672 N N . ALA A 1 90 ? 11.437 -10.871 -34.263 1.00 53.78 90 ALA A N 1
ATOM 673 C CA . ALA A 1 90 ? 11.583 -10.866 -32.805 1.00 53.78 90 ALA A CA 1
ATOM 674 C C . ALA A 1 90 ? 10.940 -9.633 -32.144 1.00 53.78 90 ALA A C 1
ATOM 676 O O . ALA A 1 90 ? 10.386 -9.734 -31.053 1.00 53.78 90 ALA A O 1
ATOM 677 N N . GLN A 1 91 ? 10.973 -8.477 -32.811 1.00 53.75 91 GLN A N 1
ATOM 678 C CA . GLN A 1 91 ? 10.343 -7.238 -32.352 1.00 53.75 91 GLN A CA 1
ATOM 679 C C . GLN A 1 91 ? 8.814 -7.295 -32.488 1.00 53.75 91 GLN A C 1
ATOM 681 O O . GLN A 1 91 ? 8.106 -6.787 -31.622 1.00 53.75 91 GLN A O 1
ATOM 686 N N . LYS A 1 92 ? 8.299 -7.969 -33.526 1.00 54.09 92 LYS A N 1
ATOM 687 C CA . LYS A 1 92 ? 6.871 -8.313 -33.652 1.00 54.09 92 LYS A CA 1
ATOM 688 C C . LYS A 1 92 ? 6.435 -9.369 -32.629 1.00 54.09 92 LYS A C 1
ATOM 690 O O . LYS A 1 92 ? 5.301 -9.315 -32.173 1.00 54.09 92 LYS A O 1
ATOM 695 N N . ARG A 1 93 ? 7.335 -10.288 -32.254 1.00 48.44 93 ARG A N 1
ATOM 696 C CA . ARG A 1 93 ? 7.162 -11.322 -31.215 1.00 48.44 93 ARG A CA 1
ATOM 697 C C . ARG A 1 93 ? 7.530 -10.861 -29.805 1.00 48.44 93 ARG A C 1
ATOM 699 O O . ARG A 1 93 ? 7.656 -11.706 -28.919 1.00 48.44 93 ARG A O 1
ATOM 706 N N . ALA A 1 94 ? 7.692 -9.561 -29.551 1.00 51.88 94 ALA A N 1
ATOM 707 C CA . ALA A 1 94 ? 7.650 -9.041 -28.187 1.00 51.88 94 ALA A CA 1
ATOM 708 C C . ALA A 1 94 ? 6.208 -9.177 -27.655 1.00 51.88 94 ALA A C 1
ATOM 710 O O . ALA A 1 94 ? 5.521 -8.191 -27.401 1.00 51.88 94 ALA A O 1
ATOM 711 N N . ASP A 1 95 ? 5.748 -10.426 -27.542 1.00 52.53 95 ASP A N 1
ATOM 712 C CA . ASP A 1 95 ? 4.511 -10.874 -26.929 1.00 52.53 95 ASP A CA 1
ATOM 713 C C . ASP A 1 95 ? 4.651 -10.595 -25.438 1.00 52.53 95 ASP A C 1
ATOM 715 O O . ASP A 1 95 ? 4.967 -11.457 -24.615 1.00 52.53 95 ASP A O 1
ATOM 719 N N . LEU A 1 96 ? 4.451 -9.331 -25.081 1.00 57.78 96 LEU A N 1
ATOM 720 C CA . LEU A 1 96 ? 4.062 -8.981 -23.732 1.00 57.78 96 LEU A CA 1
ATOM 721 C C . LEU A 1 96 ? 2.794 -9.801 -23.449 1.00 57.78 96 LEU A C 1
ATOM 723 O O . LEU A 1 96 ? 1.804 -9.640 -24.169 1.00 57.78 96 LEU A O 1
ATOM 727 N N . PRO A 1 97 ? 2.813 -10.721 -22.469 1.00 65.50 97 PRO A N 1
ATOM 728 C CA . PRO A 1 97 ? 1.713 -11.650 -22.267 1.00 65.50 97 PRO A CA 1
ATOM 729 C C . PRO A 1 97 ? 0.417 -10.860 -22.082 1.00 65.50 97 PRO A C 1
ATOM 731 O O . PRO A 1 97 ? 0.304 -10.041 -21.167 1.00 65.50 97 PRO A O 1
ATOM 734 N N . SER A 1 98 ? -0.554 -11.095 -22.967 1.00 70.06 98 SER A N 1
ATOM 735 C CA . SER A 1 98 ? -1.811 -10.335 -23.040 1.00 70.06 98 SER A CA 1
ATOM 736 C C . SER A 1 98 ? -2.554 -10.295 -21.701 1.00 70.06 98 SER A C 1
ATOM 738 O O . SER A 1 98 ? -3.184 -9.295 -21.363 1.00 70.06 98 SER A O 1
ATOM 740 N N . THR A 1 99 ? -2.409 -11.346 -20.893 1.00 76.62 99 THR A N 1
ATOM 741 C CA . THR A 1 99 ? -2.937 -11.447 -19.529 1.00 76.62 99 THR A CA 1
ATOM 742 C C . THR A 1 99 ? -2.300 -10.450 -18.561 1.00 76.62 99 THR A C 1
ATOM 744 O O . THR A 1 99 ? -3.025 -9.832 -17.782 1.00 76.62 99 THR A O 1
ATOM 747 N N . LYS A 1 100 ? -0.975 -10.231 -18.617 1.00 75.25 100 LYS A N 1
ATOM 748 C CA . LYS A 1 100 ? -0.298 -9.221 -17.782 1.00 75.25 100 LYS A CA 1
ATOM 749 C C . LYS A 1 100 ? -0.736 -7.812 -18.172 1.00 75.25 100 LYS A C 1
ATOM 751 O O . LYS A 1 100 ? -1.032 -7.023 -17.282 1.00 75.25 100 LYS A O 1
ATOM 756 N N . ILE A 1 101 ? -0.861 -7.530 -19.471 1.00 78.88 101 ILE A N 1
ATOM 757 C CA . ILE A 1 101 ? -1.332 -6.223 -19.959 1.00 78.88 101 ILE A CA 1
ATOM 758 C C . ILE A 1 101 ? -2.765 -5.959 -19.486 1.00 78.88 101 ILE A C 1
ATOM 760 O O . ILE A 1 101 ? -3.055 -4.896 -18.944 1.00 78.88 101 ILE A O 1
ATOM 764 N N . GLN A 1 102 ? -3.675 -6.924 -19.648 1.00 84.81 102 GLN A N 1
ATOM 765 C CA . GLN A 1 102 ? -5.062 -6.770 -19.193 1.00 84.81 102 GLN A CA 1
ATOM 766 C C . GLN A 1 102 ? -5.149 -6.559 -17.678 1.00 84.81 102 GLN A C 1
ATOM 768 O O . GLN A 1 102 ? -5.951 -5.748 -17.212 1.00 84.81 102 GLN A O 1
ATOM 773 N N . LEU A 1 103 ? -4.312 -7.259 -16.911 1.00 84.44 103 LEU A N 1
ATOM 774 C CA . LEU A 1 103 ? -4.254 -7.123 -15.460 1.00 84.44 103 LEU A CA 1
ATOM 775 C C . LEU A 1 103 ? -3.669 -5.768 -15.033 1.00 84.44 103 LEU A C 1
ATOM 777 O O . LEU A 1 103 ? -4.179 -5.167 -14.090 1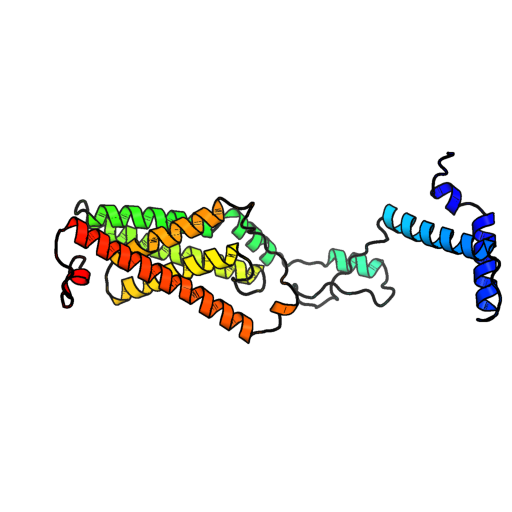.00 84.44 103 LEU A O 1
ATOM 781 N N . GLU A 1 104 ? -2.674 -5.245 -15.749 1.00 84.19 104 GLU A N 1
ATOM 782 C CA . GLU A 1 104 ? -2.141 -3.895 -15.543 1.00 84.19 104 GLU A CA 1
ATOM 783 C C . GLU A 1 104 ? -3.189 -2.820 -15.856 1.00 84.19 104 GLU A C 1
ATOM 785 O O . GLU A 1 104 ? -3.426 -1.931 -15.036 1.00 84.19 104 GLU A O 1
ATOM 790 N N . VAL A 1 105 ? -3.899 -2.947 -16.981 1.00 86.00 105 VAL A N 1
ATOM 791 C CA . VAL A 1 105 ? -5.013 -2.053 -17.337 1.00 86.00 105 VAL A CA 1
ATOM 792 C C . VAL A 1 105 ? -6.112 -2.106 -16.273 1.00 86.00 105 VAL A C 1
ATOM 794 O O . VAL A 1 105 ? -6.625 -1.063 -15.867 1.00 86.00 105 VAL A O 1
ATOM 797 N N . ALA A 1 106 ? -6.466 -3.295 -15.777 1.00 87.31 106 ALA A N 1
ATOM 798 C CA . ALA A 1 106 ? -7.444 -3.443 -14.703 1.00 87.31 106 ALA A CA 1
ATOM 799 C C . ALA A 1 106 ? -6.957 -2.802 -13.392 1.00 87.31 106 ALA A C 1
ATOM 801 O O . ALA A 1 106 ? -7.709 -2.069 -12.750 1.00 87.31 106 ALA A O 1
ATOM 802 N N . TYR A 1 107 ? -5.700 -3.027 -13.012 1.00 86.62 107 TYR A N 1
ATOM 803 C CA . TYR A 1 107 ? -5.091 -2.442 -11.818 1.00 86.62 107 TYR A CA 1
ATOM 804 C C . TYR A 1 107 ? -5.088 -0.907 -11.870 1.00 86.62 107 TYR A C 1
ATOM 806 O O . TYR A 1 107 ? -5.487 -0.256 -10.899 1.00 86.62 107 TYR A O 1
ATOM 814 N N . LEU A 1 108 ? -4.715 -0.333 -13.018 1.00 85.75 108 LEU A N 1
ATOM 815 C CA . LEU A 1 108 ? -4.753 1.109 -13.256 1.00 85.75 108 LEU A CA 1
ATOM 816 C C . LEU A 1 108 ? -6.184 1.648 -13.266 1.00 85.75 108 LEU A C 1
ATOM 818 O O . LEU A 1 108 ? -6.427 2.719 -12.730 1.00 85.75 108 LEU A O 1
ATOM 822 N N . LYS A 1 109 ? -7.151 0.910 -13.818 1.00 86.62 109 LYS A N 1
ATOM 823 C CA . LYS A 1 109 ? -8.554 1.344 -13.855 1.00 86.62 109 LYS A CA 1
ATOM 824 C C . LYS A 1 109 ? -9.203 1.362 -12.469 1.00 86.62 109 LYS A C 1
ATOM 826 O O . LYS A 1 109 ? -9.941 2.292 -12.153 1.00 86.62 109 LYS A O 1
ATOM 831 N N . TYR A 1 110 ? -8.980 0.324 -11.664 1.00 85.06 110 TYR A N 1
ATOM 832 C CA . TYR A 1 110 ? -9.680 0.149 -10.387 1.00 85.06 110 TYR A CA 1
ATOM 833 C C . TYR A 1 110 ? -8.990 0.824 -9.199 1.00 85.06 110 TYR A C 1
ATOM 835 O O . TYR A 1 110 ? -9.654 1.040 -8.188 1.00 85.06 110 TYR A O 1
ATOM 843 N N . HIS A 1 111 ? -7.699 1.162 -9.302 1.00 87.38 111 HIS A N 1
ATOM 844 C CA . HIS A 1 111 ? -6.920 1.809 -8.239 1.00 87.38 111 HIS A CA 1
ATOM 845 C C . HIS A 1 111 ? -7.197 1.206 -6.840 1.00 87.38 111 HIS A C 1
ATOM 847 O O . HIS A 1 111 ? -7.785 1.868 -5.978 1.00 87.38 111 HIS A O 1
ATOM 853 N N . PRO A 1 112 ? -6.782 -0.048 -6.571 1.00 89.81 112 PRO A N 1
ATOM 854 C CA . PRO A 1 112 ? -7.168 -0.781 -5.358 1.00 89.81 112 PRO A CA 1
ATOM 855 C C . PRO A 1 112 ? -6.806 -0.052 -4.054 1.00 89.81 112 PRO A C 1
ATOM 857 O O . PRO A 1 112 ? -7.569 -0.095 -3.092 1.00 89.81 112 PRO A O 1
ATOM 860 N N . PHE A 1 113 ? -5.690 0.684 -4.031 1.00 90.75 113 PHE A N 1
ATOM 861 C CA . PHE A 1 113 ? -5.275 1.495 -2.880 1.00 90.75 113 PHE A CA 1
ATOM 862 C C . PHE A 1 113 ? -6.224 2.664 -2.587 1.00 90.75 113 PHE A C 1
ATOM 864 O O . PHE A 1 113 ? -6.421 3.009 -1.421 1.00 90.75 113 PHE A O 1
ATOM 871 N N . ARG A 1 114 ? -6.862 3.227 -3.623 1.00 91.94 114 ARG A N 1
ATOM 872 C CA . ARG A 1 114 ? -7.883 4.266 -3.463 1.00 91.94 114 ARG A CA 1
ATOM 873 C C . ARG A 1 114 ? -9.130 3.708 -2.795 1.00 91.94 114 ARG A C 1
ATOM 875 O O . ARG A 1 114 ? -9.617 4.245 -1.804 1.00 91.94 114 ARG A O 1
ATOM 882 N N . LEU A 1 115 ? -9.607 2.576 -3.304 1.00 93.06 115 LEU A N 1
ATOM 883 C CA . LEU A 1 115 ? -10.745 1.869 -2.720 1.00 93.06 115 LEU A CA 1
ATOM 884 C C . LEU A 1 115 ? -10.459 1.438 -1.275 1.00 93.06 115 LEU A C 1
ATOM 886 O O . LEU A 1 115 ? -11.344 1.526 -0.426 1.00 93.06 115 LEU A O 1
ATOM 890 N N . ALA A 1 116 ? -9.222 1.029 -0.979 1.00 94.31 116 ALA A N 1
ATOM 891 C CA . ALA A 1 116 ? -8.814 0.653 0.367 1.00 94.31 116 ALA A CA 1
ATOM 892 C C . ALA A 1 116 ? -8.919 1.821 1.359 1.00 94.31 116 ALA A C 1
ATOM 894 O O . ALA A 1 116 ? -9.501 1.643 2.430 1.00 94.31 116 ALA A O 1
ATOM 895 N N . TRP A 1 117 ? -8.413 3.016 1.025 1.00 94.25 117 TRP A N 1
ATOM 896 C CA . TRP A 1 117 ? -8.513 4.153 1.949 1.00 94.25 117 TRP A CA 1
ATOM 897 C C . TRP A 1 117 ? -9.945 4.657 2.099 1.00 94.25 117 TRP A C 1
ATOM 899 O O . TRP A 1 117 ? -10.329 5.022 3.207 1.00 94.25 117 TRP A O 1
ATOM 909 N N . ILE A 1 118 ? -10.764 4.597 1.041 1.00 95.31 118 ILE A N 1
ATOM 910 C CA . ILE A 1 118 ? -12.200 4.911 1.122 1.00 95.31 118 ILE A CA 1
ATOM 911 C C . ILE A 1 118 ? -12.903 3.923 2.063 1.00 95.31 118 ILE A C 1
ATOM 913 O O . ILE A 1 118 ? -13.656 4.338 2.944 1.00 95.31 118 ILE A O 1
ATOM 917 N N . ALA A 1 119 ? -12.630 2.621 1.932 1.00 95.69 119 ALA A N 1
ATOM 918 C CA . ALA A 1 119 ? -13.198 1.597 2.807 1.00 95.69 119 ALA A CA 1
ATOM 919 C C . ALA A 1 119 ? -12.777 1.795 4.274 1.00 95.69 119 ALA A C 1
ATOM 921 O O . ALA A 1 119 ? -13.617 1.711 5.172 1.00 95.69 119 ALA A O 1
ATOM 922 N N . TRP A 1 120 ? -11.505 2.119 4.526 1.00 95.44 120 TRP A N 1
ATOM 923 C CA . TRP A 1 120 ? -11.007 2.425 5.870 1.00 95.44 120 TRP A CA 1
ATOM 924 C C . TRP A 1 120 ? -11.582 3.726 6.440 1.00 95.44 120 TRP A C 1
ATOM 926 O O . TRP A 1 120 ? -11.899 3.774 7.627 1.00 95.44 120 TRP A O 1
ATOM 936 N N . LEU A 1 121 ? -11.793 4.750 5.612 1.00 95.69 121 LEU A N 1
ATOM 937 C CA . LEU A 1 121 ? -12.440 6.000 6.014 1.00 95.69 121 LEU A CA 1
ATOM 938 C C . LEU A 1 121 ? -13.899 5.768 6.431 1.00 95.69 121 LEU A C 1
ATOM 940 O O . LEU A 1 121 ? -14.318 6.218 7.498 1.00 95.69 121 LEU A O 1
ATOM 944 N N . LEU A 1 122 ? -14.656 5.017 5.628 1.00 94.94 122 LEU A N 1
ATOM 945 C CA . LEU A 1 122 ? -16.038 4.649 5.947 1.00 94.94 122 LEU A CA 1
ATOM 946 C C . LEU A 1 122 ? -16.113 3.749 7.187 1.00 94.94 122 LEU A C 1
ATOM 948 O O . LEU A 1 122 ? -16.968 3.957 8.047 1.00 94.94 122 LEU A O 1
ATOM 952 N N . SER A 1 123 ? -15.194 2.789 7.315 1.00 93.69 123 SER A N 1
ATOM 953 C CA . SER A 1 123 ? -15.049 1.958 8.513 1.00 93.69 123 SER A CA 1
ATOM 954 C C . SER A 1 123 ? -14.848 2.811 9.768 1.00 93.69 123 SER A C 1
ATOM 956 O O . SER A 1 123 ? -15.605 2.675 10.731 1.00 93.69 123 SER A O 1
ATOM 958 N N . ALA A 1 124 ? -13.883 3.737 9.741 1.00 92.56 124 A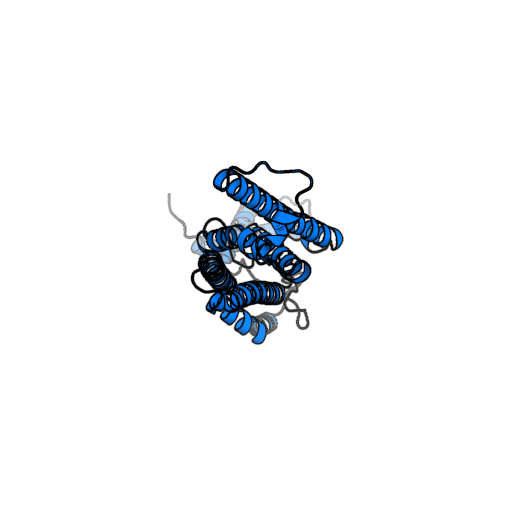LA A N 1
ATOM 959 C CA . ALA A 1 124 ? -13.591 4.626 10.859 1.00 92.56 124 ALA A CA 1
ATOM 960 C C . ALA A 1 124 ? -14.817 5.462 11.247 1.00 92.56 124 ALA A C 1
ATOM 962 O O . ALA A 1 124 ? -15.168 5.538 12.424 1.00 92.56 124 ALA A O 1
ATOM 963 N N . PHE A 1 125 ? -15.508 6.029 10.257 1.00 92.25 125 PHE A N 1
ATOM 964 C CA . PHE A 1 125 ? -16.722 6.811 10.474 1.00 92.25 125 PHE A CA 1
ATOM 965 C C . PHE A 1 125 ? -17.831 5.990 11.151 1.00 92.25 125 PHE A C 1
ATOM 967 O O . PHE A 1 125 ? -18.384 6.417 12.168 1.00 92.25 125 PHE A O 1
ATOM 974 N N . LEU A 1 126 ? -18.115 4.781 10.651 1.00 90.88 126 LEU A N 1
ATOM 975 C CA . LEU A 1 126 ? -19.135 3.904 11.235 1.00 90.88 126 LEU A CA 1
ATOM 976 C C . LEU A 1 126 ? -18.768 3.434 12.646 1.00 90.88 126 LEU A C 1
ATOM 978 O O . LEU A 1 126 ? -19.630 3.422 13.525 1.00 90.88 126 LEU A O 1
ATOM 982 N N . LEU A 1 127 ? -17.506 3.064 12.881 1.00 88.00 127 LEU A N 1
ATOM 983 C CA . LEU A 1 127 ? -17.041 2.613 14.194 1.00 88.00 127 LEU A CA 1
ATOM 984 C C . LEU A 1 127 ? -17.082 3.741 15.235 1.00 88.00 127 LEU A C 1
ATOM 986 O O . LEU A 1 127 ? -17.467 3.493 16.378 1.00 88.00 127 LEU A O 1
ATOM 990 N N . LEU A 1 128 ? -16.751 4.978 14.846 1.00 87.25 128 LEU A N 1
ATOM 991 C CA . LEU A 1 128 ? -16.838 6.143 15.730 1.00 87.25 128 LEU A CA 1
ATOM 992 C C . LEU A 1 128 ? -18.288 6.489 16.090 1.00 87.25 128 LEU A C 1
ATOM 994 O O . LEU A 1 128 ? -18.572 6.721 17.264 1.00 87.25 128 LEU A O 1
ATOM 998 N N . ILE A 1 129 ? -19.214 6.476 15.122 1.00 85.00 129 ILE A N 1
ATOM 999 C CA . ILE A 1 129 ? -20.645 6.720 15.386 1.00 85.00 129 ILE A CA 1
ATOM 1000 C C . ILE A 1 129 ? -21.223 5.630 16.287 1.00 85.00 129 ILE A C 1
ATOM 1002 O O . ILE A 1 129 ? -21.952 5.919 17.238 1.00 85.00 129 ILE A O 1
ATOM 1006 N N . ALA A 1 130 ? -20.896 4.370 16.004 1.00 82.06 130 ALA A N 1
ATOM 1007 C CA . ALA A 1 130 ? -21.406 3.258 16.787 1.00 82.06 130 ALA A CA 1
ATOM 1008 C C . ALA A 1 130 ? -20.862 3.261 18.227 1.00 82.06 130 ALA A C 1
ATOM 1010 O O . ALA A 1 130 ? -21.573 2.853 19.142 1.00 82.06 130 ALA A O 1
ATOM 1011 N N . GLY A 1 131 ? -19.641 3.770 18.437 1.00 72.75 131 GLY A N 1
ATOM 1012 C CA . GLY A 1 131 ? -19.031 3.940 19.758 1.00 72.75 131 GLY A CA 1
ATOM 1013 C C . GLY A 1 131 ? -19.657 5.042 20.625 1.00 72.75 131 GLY A C 1
ATOM 1014 O O . GLY A 1 131 ? -19.455 5.036 21.834 1.00 72.75 131 GLY A O 1
ATOM 1015 N N . GLN A 1 132 ? -20.441 5.963 20.051 1.00 74.12 132 GLN A N 1
ATOM 1016 C CA . GLN A 1 132 ? -21.149 7.020 20.795 1.00 74.12 132 GLN A CA 1
ATOM 1017 C C . GLN A 1 132 ? -22.542 6.590 21.301 1.00 74.12 132 GLN A C 1
ATOM 1019 O O . GLN A 1 132 ? -23.355 7.438 21.651 1.00 74.12 132 GLN A O 1
ATOM 1024 N N . ASN A 1 133 ? -22.833 5.284 21.354 1.00 66.38 133 ASN A N 1
ATOM 1025 C CA . ASN A 1 133 ? -24.110 4.695 21.796 1.00 66.38 133 ASN A CA 1
ATOM 1026 C C . ASN A 1 133 ? -25.340 5.007 20.920 1.00 66.38 133 ASN A C 1
ATOM 1028 O O . ASN A 1 133 ? -26.455 4.662 21.303 1.00 66.38 133 ASN A O 1
ATOM 1032 N N . LEU A 1 134 ? -25.183 5.603 19.728 1.00 57.06 134 LEU A N 1
ATOM 1033 C CA . LEU A 1 134 ? -26.341 5.944 18.891 1.00 57.06 134 LEU A CA 1
ATOM 1034 C C . LEU A 1 134 ? -26.960 4.722 18.190 1.00 57.06 134 LEU A C 1
ATOM 1036 O O . LEU A 1 134 ? -28.182 4.670 18.083 1.00 57.06 134 LEU A O 1
ATOM 1040 N N . LYS A 1 135 ? -26.162 3.749 17.706 1.00 63.00 135 LYS A N 1
ATOM 1041 C CA . LYS A 1 135 ? -26.647 2.524 17.021 1.00 63.00 135 LYS A CA 1
ATOM 1042 C C . LYS A 1 135 ? -25.607 1.387 17.043 1.00 63.00 135 LYS A C 1
ATOM 1044 O O . LYS A 1 135 ? -24.776 1.295 16.138 1.00 63.00 135 LYS A O 1
ATOM 1049 N N . HIS A 1 136 ? -25.706 0.445 17.988 1.00 72.56 136 HIS A N 1
ATOM 1050 C CA . HIS A 1 136 ? -24.863 -0.772 18.001 1.00 72.56 136 HIS A CA 1
ATOM 1051 C C . HIS A 1 136 ? -24.978 -1.614 16.712 1.00 72.56 136 HIS A C 1
ATOM 1053 O O . HIS A 1 136 ? -24.050 -2.338 16.359 1.00 72.56 136 HIS A O 1
ATOM 1059 N N . SER A 1 137 ? -26.073 -1.463 15.955 1.00 79.69 137 SER A N 1
ATOM 1060 C CA . SER A 1 137 ? -26.282 -2.121 14.658 1.00 79.69 137 SER A CA 1
ATOM 1061 C C . SER A 1 137 ? -25.253 -1.743 13.578 1.00 79.69 137 SER A C 1
ATOM 1063 O O . SER A 1 137 ? -25.156 -2.451 12.577 1.00 79.69 137 SER A O 1
ATOM 1065 N N . LEU A 1 138 ? -24.493 -0.652 13.742 1.00 83.88 138 LEU A N 1
ATOM 1066 C CA . LEU A 1 138 ? -23.493 -0.195 12.763 1.00 83.88 138 LEU A CA 1
ATOM 1067 C C . LEU A 1 138 ? -22.094 -0.803 12.982 1.00 83.88 138 LEU A C 1
ATOM 1069 O O . LEU A 1 138 ? -21.273 -0.801 12.066 1.00 83.88 138 LEU A O 1
ATOM 1073 N N . LEU A 1 139 ? -21.828 -1.381 14.160 1.00 84.44 139 LEU A N 1
ATOM 1074 C CA . LEU A 1 139 ? -20.567 -2.063 14.484 1.00 84.44 139 LEU A CA 1
ATOM 1075 C C . LEU A 1 139 ? -20.173 -3.184 13.505 1.00 84.44 139 LEU A C 1
ATOM 1077 O O . LEU A 1 139 ? -19.000 -3.225 13.119 1.00 84.44 139 LEU A O 1
ATOM 1081 N N . PRO A 1 140 ? -21.068 -4.117 13.105 1.00 88.50 140 PRO A N 1
ATOM 1082 C CA . PRO A 1 140 ? -20.697 -5.158 12.150 1.00 88.50 140 PRO A CA 1
ATOM 1083 C C . PRO A 1 140 ? -20.288 -4.562 10.802 1.00 88.50 140 PRO A C 1
ATOM 1085 O O . PRO A 1 140 ? -19.261 -4.966 10.269 1.00 88.50 140 PRO A O 1
ATOM 1088 N N . TRP A 1 141 ? -21.010 -3.547 10.320 1.00 90.50 141 TRP A N 1
ATOM 1089 C CA . TRP A 1 141 ? -20.717 -2.871 9.055 1.00 90.50 141 TRP A CA 1
ATOM 1090 C C . TRP A 1 141 ? -19.358 -2.162 9.065 1.00 90.50 141 TRP A C 1
ATOM 1092 O O . TRP A 1 141 ? -18.580 -2.303 8.119 1.00 90.50 141 TRP A O 1
ATOM 1102 N N . GLY A 1 142 ? -19.027 -1.469 10.159 1.00 90.62 142 GLY A N 1
ATOM 1103 C CA . GLY A 1 142 ? -17.707 -0.857 10.335 1.00 90.62 142 GLY A CA 1
ATOM 1104 C C . GLY A 1 142 ? -16.580 -1.892 10.264 1.00 90.62 142 GLY A C 1
ATOM 1105 O O . GLY A 1 142 ? -15.653 -1.757 9.469 1.00 90.62 142 GLY A O 1
ATOM 1106 N N . LYS A 1 143 ? -16.707 -3.000 11.008 1.00 91.62 143 LYS A N 1
ATOM 1107 C CA . LYS A 1 143 ? -15.731 -4.103 10.961 1.00 91.62 143 LYS A CA 1
ATOM 1108 C C . LYS A 1 143 ? -15.593 -4.714 9.569 1.00 91.62 143 LYS A C 1
ATOM 1110 O O . LYS A 1 143 ? -14.473 -4.918 9.106 1.00 91.62 143 LYS A O 1
ATOM 1115 N N . THR A 1 144 ? -16.709 -4.992 8.894 1.00 93.75 144 THR A N 1
ATOM 1116 C CA . THR A 1 144 ? -16.677 -5.585 7.550 1.00 93.75 144 THR A CA 1
ATOM 1117 C C . THR A 1 144 ? -15.972 -4.676 6.552 1.00 93.75 144 THR A C 1
ATOM 1119 O O . THR A 1 144 ? -15.214 -5.174 5.726 1.00 93.75 144 THR A O 1
ATOM 1122 N N . LEU A 1 145 ? -16.143 -3.354 6.664 1.00 94.94 145 LEU A N 1
ATOM 1123 C CA . LEU A 1 145 ? -15.435 -2.395 5.818 1.00 94.94 145 LEU A CA 1
ATOM 1124 C C . LEU A 1 145 ? -13.937 -2.332 6.133 1.00 94.94 145 LEU A C 1
ATOM 1126 O O . LEU A 1 145 ? -13.144 -2.237 5.202 1.00 94.94 145 LEU A O 1
ATOM 1130 N N . ALA A 1 146 ? -13.529 -2.448 7.403 1.00 94.38 146 ALA A N 1
ATOM 1131 C CA . ALA A 1 146 ? -12.108 -2.556 7.757 1.00 94.38 146 ALA A CA 1
ATOM 1132 C C . ALA A 1 146 ? -11.465 -3.806 7.134 1.00 94.38 146 ALA A C 1
ATOM 1134 O O . ALA A 1 146 ? -10.385 -3.734 6.546 1.00 94.38 146 ALA A O 1
ATOM 1135 N N . TYR A 1 147 ? -12.147 -4.953 7.229 1.00 95.75 147 TYR A N 1
ATOM 1136 C CA . TYR A 1 147 ? -11.671 -6.212 6.651 1.00 95.75 147 TYR A CA 1
ATOM 1137 C C . TYR A 1 147 ? -11.637 -6.157 5.125 1.00 95.75 147 TYR A C 1
ATOM 1139 O O . TYR A 1 147 ? -10.662 -6.602 4.523 1.00 95.75 147 TYR A O 1
ATOM 1147 N N . LEU A 1 148 ? -12.648 -5.547 4.503 1.00 96.19 148 LEU A N 1
ATOM 1148 C CA . LEU A 1 148 ? -12.667 -5.301 3.065 1.00 96.19 148 LEU A CA 1
ATOM 1149 C C . LEU A 1 148 ? -11.527 -4.366 2.641 1.00 96.19 148 LEU A C 1
ATOM 1151 O O . LEU A 1 148 ? -10.855 -4.634 1.651 1.00 96.19 148 LEU A O 1
ATOM 1155 N N . GLY A 1 149 ? -11.261 -3.307 3.407 1.00 95.44 149 GLY A N 1
ATOM 1156 C CA . GLY A 1 149 ? -10.144 -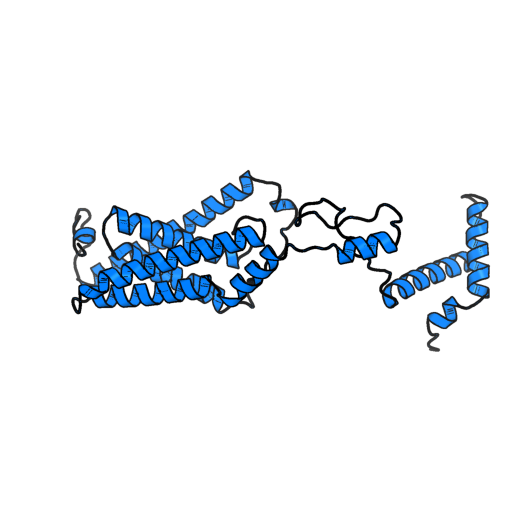2.396 3.166 1.00 95.44 149 GLY A CA 1
ATOM 1157 C C . GLY A 1 149 ? -8.791 -3.105 3.230 1.00 95.44 149 GLY A C 1
ATOM 1158 O O . GLY A 1 149 ? -7.954 -2.908 2.352 1.00 95.44 149 GLY A O 1
ATOM 1159 N N . LEU A 1 150 ? -8.580 -3.979 4.221 1.00 96.19 150 LEU A N 1
ATOM 1160 C CA . LEU A 1 150 ? -7.373 -4.811 4.292 1.00 96.19 150 LEU A CA 1
ATOM 1161 C C . LEU A 1 150 ? -7.287 -5.798 3.116 1.00 96.19 150 LEU A C 1
ATOM 1163 O O . LEU A 1 150 ? -6.216 -5.961 2.534 1.00 96.19 150 LEU A O 1
ATOM 1167 N N . LEU A 1 151 ? -8.401 -6.423 2.732 1.00 96.00 151 LEU A N 1
ATOM 1168 C CA . LEU A 1 151 ? -8.452 -7.326 1.582 1.00 96.00 151 LEU A CA 1
ATOM 1169 C C . LEU A 1 151 ? -8.075 -6.603 0.280 1.00 96.00 151 LEU A C 1
ATOM 1171 O O . LEU A 1 151 ? -7.299 -7.134 -0.512 1.00 96.00 151 LEU A O 1
ATOM 1175 N N . LEU A 1 152 ? -8.558 -5.375 0.081 1.00 95.12 152 LEU A N 1
ATOM 1176 C CA . LEU A 1 152 ? -8.193 -4.537 -1.064 1.00 95.12 152 LEU A CA 1
ATOM 1177 C C . LEU A 1 152 ? -6.697 -4.201 -1.085 1.00 95.12 152 LEU A C 1
ATOM 1179 O O . LEU A 1 152 ? -6.097 -4.214 -2.160 1.00 95.12 152 LEU A O 1
ATOM 1183 N N . LEU A 1 153 ? -6.075 -3.963 0.077 1.00 94.44 153 LEU A N 1
ATOM 1184 C CA . LEU A 1 153 ? -4.619 -3.794 0.170 1.00 94.44 153 LEU A CA 1
ATOM 1185 C C . LEU A 1 153 ? -3.878 -5.065 -0.250 1.00 94.44 153 LEU A C 1
ATOM 1187 O O . LEU A 1 153 ? -2.943 -4.982 -1.042 1.00 94.44 153 LEU A O 1
ATOM 1191 N N . ILE A 1 154 ? -4.315 -6.235 0.226 1.00 94.75 154 ILE A N 1
ATOM 1192 C CA . ILE A 1 154 ? -3.716 -7.528 -0.141 1.00 94.75 154 ILE A CA 1
ATOM 1193 C C . ILE A 1 154 ? -3.824 -7.760 -1.651 1.00 94.75 154 ILE A C 1
ATOM 1195 O O . ILE A 1 154 ? -2.829 -8.102 -2.286 1.00 94.75 154 ILE A O 1
ATOM 1199 N N . ILE A 1 155 ? -5.002 -7.531 -2.237 1.00 93.25 155 ILE A N 1
ATOM 1200 C CA . ILE A 1 155 ? -5.229 -7.676 -3.681 1.00 93.25 155 ILE A CA 1
ATOM 1201 C C . ILE A 1 155 ? -4.367 -6.680 -4.465 1.00 93.25 155 ILE A C 1
ATOM 1203 O O . ILE A 1 155 ? -3.738 -7.064 -5.449 1.00 93.25 155 ILE A O 1
ATOM 1207 N N . GLY A 1 156 ? -4.295 -5.422 -4.020 1.00 91.62 156 GLY A N 1
ATOM 1208 C CA . GLY A 1 156 ? -3.469 -4.393 -4.649 1.00 91.62 156 GLY A CA 1
ATOM 1209 C C . GLY A 1 156 ? -1.987 -4.759 -4.653 1.00 91.62 156 GLY A C 1
ATOM 1210 O O . GLY A 1 156 ? -1.332 -4.660 -5.690 1.00 91.62 156 GLY A O 1
ATOM 1211 N N . PHE A 1 157 ? -1.469 -5.254 -3.528 1.00 91.62 157 PHE A N 1
ATOM 1212 C CA . PHE A 1 157 ? -0.093 -5.734 -3.442 1.00 91.62 157 PHE A CA 1
ATOM 1213 C C . PHE A 1 157 ? 0.151 -6.995 -4.264 1.00 91.62 157 PHE A C 1
ATOM 1215 O O . PHE A 1 157 ? 1.138 -7.043 -4.991 1.00 91.62 157 PHE A O 1
ATOM 1222 N N . ALA A 1 158 ? -0.737 -7.988 -4.205 1.00 90.31 158 ALA A N 1
ATOM 1223 C CA . ALA A 1 158 ? -0.601 -9.222 -4.976 1.00 90.31 158 ALA A CA 1
ATOM 1224 C C . ALA A 1 158 ? -0.588 -8.945 -6.486 1.00 90.31 158 ALA A C 1
ATOM 1226 O O . ALA A 1 158 ? 0.294 -9.432 -7.193 1.00 90.31 158 ALA A O 1
ATOM 1227 N N . ALA A 1 159 ? -1.509 -8.102 -6.967 1.00 88.12 159 ALA A N 1
ATOM 1228 C CA . ALA A 1 159 ? -1.531 -7.656 -8.355 1.00 88.12 159 ALA A CA 1
ATOM 1229 C C . ALA A 1 159 ? -0.226 -6.939 -8.719 1.00 88.12 159 ALA A C 1
ATOM 1231 O O . ALA A 1 159 ? 0.391 -7.261 -9.731 1.00 88.12 159 ALA A O 1
ATOM 1232 N N . ARG A 1 160 ? 0.249 -6.023 -7.868 1.00 87.25 160 ARG A N 1
ATOM 1233 C CA . ARG A 1 160 ? 1.480 -5.273 -8.131 1.00 87.25 160 ARG A CA 1
ATOM 1234 C C . ARG A 1 160 ? 2.725 -6.158 -8.171 1.00 87.25 160 ARG A C 1
ATOM 1236 O O . ARG A 1 160 ? 3.548 -5.982 -9.061 1.00 87.25 160 ARG A O 1
ATOM 1243 N N . VAL A 1 161 ? 2.849 -7.116 -7.253 1.00 87.00 161 VAL A N 1
ATOM 1244 C CA . VAL A 1 161 ? 3.950 -8.094 -7.232 1.00 87.00 161 VAL A CA 1
ATOM 1245 C C . VAL A 1 161 ? 3.917 -8.962 -8.490 1.00 87.00 161 VAL A C 1
ATOM 1247 O O . VAL A 1 161 ? 4.962 -9.206 -9.087 1.00 87.00 161 VAL A O 1
ATOM 1250 N N . TYR A 1 162 ? 2.727 -9.374 -8.933 1.00 85.3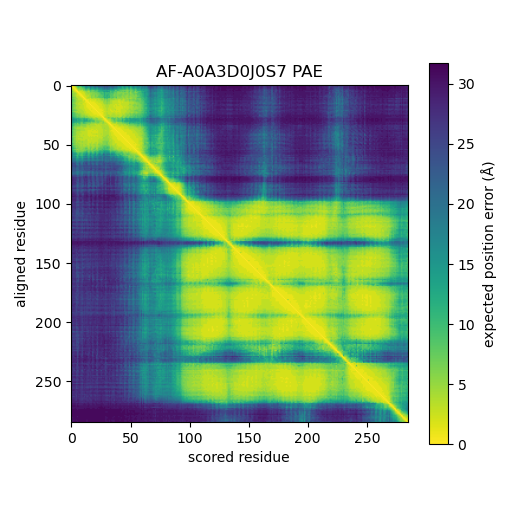8 162 TYR A N 1
ATOM 1251 C CA . TYR A 1 162 ? 2.561 -10.176 -10.145 1.00 85.38 162 TYR A CA 1
ATOM 1252 C C . TYR A 1 162 ? 2.897 -9.403 -11.434 1.00 85.38 162 TYR A C 1
ATOM 1254 O O . TYR A 1 162 ? 3.552 -9.952 -12.323 1.00 85.38 162 TYR A O 1
ATOM 1262 N N . ILE A 1 163 ? 2.490 -8.129 -11.535 1.00 82.25 163 ILE A N 1
ATOM 1263 C CA . ILE A 1 163 ? 2.821 -7.266 -12.684 1.00 82.25 163 ILE A CA 1
ATOM 1264 C C . ILE A 1 163 ? 4.326 -6.970 -12.701 1.00 82.25 163 ILE A C 1
ATOM 1266 O O . ILE A 1 163 ? 4.979 -7.157 -13.724 1.00 82.25 163 ILE A O 1
ATOM 1270 N N . ALA A 1 164 ? 4.877 -6.528 -11.566 1.00 77.81 164 ALA A N 1
ATOM 1271 C CA . ALA A 1 164 ? 6.247 -6.030 -11.475 1.00 77.81 164 ALA A CA 1
ATOM 1272 C C . ALA A 1 164 ? 7.316 -7.130 -11.331 1.00 77.81 164 ALA A C 1
ATOM 1274 O O . ALA A 1 164 ? 8.503 -6.823 -11.427 1.00 77.81 164 ALA A O 1
ATOM 1275 N N . GLY A 1 165 ? 6.922 -8.378 -11.051 1.00 76.94 165 GLY A N 1
ATOM 1276 C CA . GLY A 1 165 ? 7.843 -9.507 -10.860 1.00 76.94 165 GLY A CA 1
ATOM 1277 C C . GLY A 1 165 ? 8.753 -9.363 -9.635 1.00 76.94 165 GLY A C 1
ATOM 1278 O O . GLY A 1 165 ? 9.820 -9.970 -9.574 1.00 76.94 165 GLY A O 1
ATOM 1279 N N . ARG A 1 166 ? 8.384 -8.515 -8.662 1.00 78.75 166 ARG A N 1
ATOM 1280 C CA . ARG A 1 166 ? 9.259 -8.144 -7.541 1.00 78.75 166 ARG A CA 1
ATOM 1281 C C . ARG A 1 166 ? 8.516 -7.885 -6.228 1.00 78.75 166 ARG A C 1
ATOM 1283 O O . ARG A 1 166 ?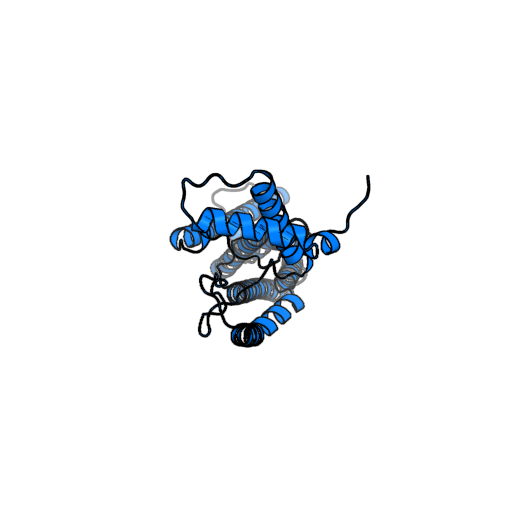 7.333 -7.549 -6.259 1.00 78.75 166 ARG A O 1
ATOM 1290 N N . PRO A 1 167 ? 9.216 -7.955 -5.081 1.00 81.12 167 PRO A N 1
ATOM 1291 C CA . PRO A 1 167 ? 8.663 -7.623 -3.770 1.00 81.12 167 PRO A CA 1
ATOM 1292 C C . PRO A 1 167 ? 8.232 -6.148 -3.641 1.00 81.12 167 PRO A C 1
ATOM 1294 O O . PRO A 1 167 ? 8.850 -5.277 -4.255 1.00 81.12 167 PRO A O 1
ATOM 1297 N N . PRO A 1 168 ? 7.226 -5.840 -2.801 1.00 73.19 168 PRO A N 1
ATOM 1298 C CA . PRO A 1 168 ? 6.529 -4.552 -2.815 1.00 73.19 168 PRO A CA 1
ATOM 1299 C C . PRO A 1 168 ? 7.152 -3.438 -1.942 1.00 73.19 168 PRO A C 1
ATOM 1301 O O . PRO A 1 168 ? 6.413 -2.710 -1.288 1.00 73.19 168 PRO A O 1
ATOM 1304 N N . VAL A 1 169 ? 8.483 -3.289 -1.897 1.00 79.50 169 VAL A N 1
ATOM 1305 C CA . VAL A 1 169 ? 9.178 -2.251 -1.091 1.00 79.50 169 VAL A CA 1
ATOM 1306 C C . VAL A 1 169 ? 10.456 -1.790 -1.802 1.00 79.50 169 VAL A C 1
ATOM 1308 O O . VAL A 1 169 ? 11.571 -1.981 -1.322 1.00 79.50 169 VAL A O 1
ATOM 1311 N N . THR A 1 170 ? 10.313 -1.246 -3.008 1.00 77.38 170 THR A N 1
ATOM 1312 C CA . THR A 1 170 ? 11.463 -0.793 -3.817 1.00 77.38 170 THR A CA 1
ATOM 1313 C C . THR A 1 170 ? 11.545 0.716 -3.981 1.00 77.38 170 THR A C 1
ATOM 1315 O O . THR A 1 170 ? 12.630 1.246 -4.209 1.00 77.38 170 THR A O 1
ATOM 1318 N N . ASN A 1 171 ? 10.423 1.417 -3.842 1.00 83.38 171 ASN A N 1
ATOM 1319 C CA . ASN A 1 171 ? 10.360 2.871 -3.901 1.00 83.38 171 ASN A CA 1
ATOM 1320 C C . ASN A 1 171 ? 9.697 3.446 -2.633 1.00 83.38 171 ASN A C 1
ATOM 1322 O O . ASN A 1 171 ? 9.183 2.718 -1.774 1.00 83.38 171 ASN A O 1
ATOM 1326 N N . MET A 1 172 ? 9.733 4.774 -2.501 1.00 84.69 172 MET A N 1
ATOM 1327 C CA . MET A 1 172 ? 9.145 5.472 -1.352 1.00 84.69 172 MET A CA 1
ATOM 1328 C C . MET A 1 172 ? 7.624 5.270 -1.280 1.00 84.69 172 MET A C 1
ATOM 1330 O O . MET A 1 172 ? 7.085 5.051 -0.199 1.00 84.69 172 MET A O 1
ATOM 1334 N N . TYR A 1 173 ? 6.946 5.271 -2.431 1.00 87.00 173 TYR A N 1
ATOM 1335 C CA . TYR A 1 173 ? 5.506 5.026 -2.537 1.00 87.00 173 TYR A CA 1
ATOM 1336 C C . TYR A 1 173 ? 5.117 3.643 -1.983 1.00 87.00 173 TYR A C 1
ATOM 1338 O O . TYR A 1 173 ? 4.309 3.535 -1.068 1.00 87.00 173 TYR A O 1
ATOM 1346 N N . GLU A 1 174 ? 5.754 2.584 -2.470 1.00 87.50 174 GLU A N 1
ATOM 1347 C CA . GLU A 1 174 ? 5.596 1.192 -2.047 1.00 87.50 174 GLU A CA 1
ATOM 1348 C C . GLU A 1 174 ? 5.888 1.013 -0.555 1.00 87.50 174 GLU A C 1
ATOM 1350 O O . GLU A 1 174 ? 5.122 0.348 0.137 1.00 87.50 174 GLU A O 1
ATOM 1355 N N . SER A 1 175 ? 6.929 1.673 -0.039 1.00 90.31 175 SER A N 1
ATOM 1356 C CA . SER A 1 175 ? 7.262 1.651 1.391 1.00 90.31 175 SER A CA 1
ATOM 1357 C C . SER A 1 175 ? 6.133 2.210 2.264 1.00 90.31 175 SER A C 1
ATOM 1359 O O . SER A 1 175 ? 5.770 1.592 3.265 1.00 90.31 175 SER A O 1
ATOM 1361 N N . ILE A 1 176 ? 5.535 3.347 1.887 1.00 91.88 176 ILE A N 1
ATOM 1362 C CA . ILE A 1 176 ? 4.420 3.952 2.641 1.00 91.88 176 ILE A CA 1
ATOM 1363 C C . ILE A 1 176 ? 3.189 3.044 2.606 1.00 91.88 176 ILE A C 1
ATOM 1365 O O . ILE A 1 176 ? 2.558 2.811 3.641 1.00 91.88 176 ILE A O 1
ATOM 1369 N N . LEU A 1 177 ? 2.869 2.486 1.434 1.00 92.75 177 LEU A N 1
ATOM 1370 C CA . LEU A 1 177 ? 1.774 1.528 1.302 1.00 92.75 177 LEU A CA 1
ATOM 1371 C C . LEU A 1 177 ? 2.017 0.283 2.172 1.00 92.75 177 LEU A C 1
ATOM 1373 O O . LEU A 1 177 ? 1.076 -0.246 2.766 1.00 92.75 177 LEU A O 1
ATOM 1377 N N . TRP A 1 178 ? 3.264 -0.192 2.253 1.00 94.38 178 TRP A N 1
ATOM 1378 C CA . TRP A 1 178 ? 3.632 -1.381 3.024 1.00 94.38 178 TRP A CA 1
ATOM 1379 C C . TRP A 1 178 ? 3.485 -1.151 4.528 1.00 94.38 178 TRP A C 1
ATOM 1381 O O . TRP A 1 178 ? 2.938 -1.999 5.233 1.00 94.38 178 TRP A O 1
ATOM 1391 N N . VAL A 1 179 ? 3.878 0.029 5.019 1.00 94.56 179 VAL A N 1
ATOM 1392 C CA . VAL A 1 179 ? 3.653 0.432 6.417 1.00 94.56 179 VAL A CA 1
ATOM 1393 C C . VAL A 1 179 ? 2.156 0.519 6.732 1.00 94.56 179 VAL A C 1
ATOM 1395 O O . VAL A 1 179 ? 1.725 0.009 7.770 1.00 94.56 179 VAL A O 1
ATOM 1398 N N . ALA A 1 180 ? 1.348 1.092 5.832 1.00 95.31 180 ALA A N 1
ATOM 1399 C CA . ALA A 1 180 ? -0.108 1.140 5.987 1.00 95.31 180 ALA A CA 1
ATOM 1400 C C . ALA A 1 180 ? -0.724 -0.270 6.037 1.00 95.31 180 ALA A C 1
ATOM 1402 O O . ALA A 1 180 ? -1.561 -0.559 6.895 1.00 95.31 180 ALA A O 1
ATOM 1403 N N . PHE A 1 181 ? -0.270 -1.176 5.167 1.00 96.19 181 PHE A N 1
ATOM 1404 C CA . PHE A 1 181 ? -0.670 -2.581 5.203 1.00 96.19 181 PHE A CA 1
ATOM 1405 C C . PHE A 1 181 ? -0.272 -3.265 6.511 1.00 96.19 181 PHE A C 1
ATOM 1407 O O . PHE A 1 181 ? -1.115 -3.927 7.113 1.00 96.19 181 PHE A O 1
ATOM 1414 N N . GLY A 1 182 ? 0.954 -3.059 6.996 1.00 95.69 182 GLY A N 1
ATOM 1415 C CA . GLY A 1 182 ? 1.408 -3.586 8.283 1.00 95.69 182 GLY A CA 1
ATOM 1416 C C . GLY A 1 182 ? 0.524 -3.127 9.442 1.00 95.69 182 GLY A C 1
ATOM 1417 O O . GLY A 1 182 ? 0.036 -3.956 10.210 1.00 95.69 182 GLY A O 1
ATOM 1418 N N . ALA A 1 183 ? 0.244 -1.823 9.530 1.00 96.44 183 ALA A N 1
ATOM 1419 C CA . ALA A 1 183 ? -0.649 -1.271 10.549 1.00 96.44 183 ALA A CA 1
ATOM 1420 C C . ALA A 1 183 ? -2.056 -1.896 10.480 1.00 96.44 183 ALA A C 1
ATOM 1422 O O . ALA A 1 183 ? -2.597 -2.305 11.508 1.00 96.44 183 ALA A O 1
ATOM 1423 N N . GLY A 1 184 ? -2.626 -2.036 9.277 1.00 95.75 184 GLY A N 1
ATOM 1424 C CA . GLY A 1 184 ? -3.927 -2.681 9.068 1.00 95.75 184 GLY A CA 1
ATOM 1425 C C . GLY A 1 184 ? -3.938 -4.168 9.416 1.00 95.75 184 GLY A C 1
ATOM 1426 O O . GLY A 1 184 ? -4.876 -4.641 10.058 1.00 95.75 184 GLY A O 1
ATOM 1427 N N . LEU A 1 185 ? -2.881 -4.896 9.052 1.00 96.62 185 LEU A N 1
ATOM 1428 C CA . LEU A 1 185 ? -2.721 -6.316 9.349 1.00 96.62 185 LEU A CA 1
ATOM 1429 C C . LEU A 1 185 ? -2.689 -6.557 10.862 1.00 96.62 185 LEU A C 1
ATOM 1431 O O . LEU A 1 185 ? -3.493 -7.337 11.375 1.00 96.62 185 LEU A O 1
ATOM 1435 N N . PHE A 1 186 ? -1.821 -5.848 11.590 1.00 96.00 186 PHE A N 1
ATOM 1436 C CA . PHE A 1 186 ? -1.742 -5.975 13.047 1.00 96.00 186 PHE A CA 1
ATOM 1437 C C . PHE A 1 186 ? -3.038 -5.531 13.732 1.00 96.00 186 PHE A C 1
ATOM 1439 O O . PHE A 1 186 ? -3.489 -6.186 14.672 1.00 96.00 186 PHE A O 1
ATOM 1446 N N . ALA A 1 187 ? -3.690 -4.479 13.236 1.00 94.62 187 ALA A N 1
ATOM 1447 C CA . ALA A 1 187 ? -4.959 -4.012 13.781 1.00 94.62 187 ALA A CA 1
ATOM 1448 C C . ALA A 1 187 ? -6.075 -5.051 13.655 1.00 94.62 187 ALA A C 1
ATOM 1450 O O . ALA A 1 187 ? -6.821 -5.270 14.610 1.00 94.62 187 ALA A O 1
ATOM 1451 N N . VAL A 1 188 ? -6.175 -5.722 12.503 1.00 94.81 188 VAL A N 1
ATOM 1452 C CA . VAL A 1 188 ? -7.147 -6.801 12.287 1.00 94.81 188 VAL A CA 1
ATOM 1453 C C . VAL A 1 188 ? -6.818 -8.016 13.153 1.00 94.81 188 VAL A C 1
ATOM 1455 O O . VAL A 1 188 ? -7.719 -8.531 13.818 1.00 94.81 188 VAL A O 1
ATOM 1458 N N . ILE A 1 189 ? -5.547 -8.428 13.227 1.00 94.69 189 ILE A N 1
ATOM 1459 C CA . ILE A 1 189 ? -5.109 -9.543 14.085 1.00 94.69 189 ILE A CA 1
ATOM 1460 C C . ILE A 1 189 ? -5.485 -9.278 15.548 1.00 94.69 189 ILE A C 1
ATOM 1462 O O . ILE A 1 189 ? -6.132 -10.117 16.182 1.00 94.69 189 ILE A O 1
ATOM 1466 N N . PHE A 1 190 ? -5.147 -8.102 16.085 1.00 91.00 190 PHE A N 1
ATOM 1467 C CA . PHE A 1 190 ? -5.478 -7.756 17.467 1.00 91.00 190 PHE A CA 1
ATOM 1468 C C . PHE A 1 190 ? -6.978 -7.563 17.681 1.00 91.00 190 PHE A C 1
ATOM 1470 O O . PHE A 1 190 ? -7.499 -7.981 18.716 1.00 91.00 190 PHE A O 1
ATOM 1477 N N . SER A 1 191 ? -7.697 -7.017 16.700 1.00 89.69 191 SER A N 1
ATOM 1478 C CA . SER A 1 191 ? -9.152 -6.894 16.775 1.00 89.69 191 SER A CA 1
ATOM 1479 C C . SER A 1 191 ? -9.835 -8.258 16.898 1.00 89.69 191 SER A C 1
ATOM 1481 O O . SER A 1 191 ? -10.714 -8.424 17.744 1.00 89.69 191 SER A O 1
ATOM 1483 N N . ILE A 1 192 ? -9.386 -9.260 16.136 1.00 89.94 192 ILE A N 1
ATOM 1484 C CA . ILE A 1 192 ? -9.903 -10.634 16.220 1.00 89.94 192 ILE A CA 1
ATOM 1485 C C . ILE A 1 192 ? -9.488 -11.284 17.548 1.00 89.94 192 ILE A C 1
ATOM 1487 O O . ILE A 1 192 ? -10.325 -11.868 18.243 1.00 89.94 192 ILE A O 1
ATOM 1491 N N . ARG A 1 193 ? -8.213 -11.156 17.937 1.00 89.38 193 ARG A N 1
ATOM 1492 C CA . ARG A 1 193 ? -7.651 -11.817 19.127 1.00 89.38 193 ARG A CA 1
ATOM 1493 C C . ARG A 1 193 ? -8.206 -11.283 20.447 1.00 89.38 193 ARG A C 1
ATOM 1495 O O . ARG A 1 193 ? -8.408 -12.068 21.376 1.00 89.38 193 ARG A O 1
ATOM 1502 N N . HIS A 1 194 ? -8.420 -9.974 20.542 1.00 83.69 194 HIS A N 1
ATOM 1503 C CA . HIS A 1 194 ? -8.910 -9.299 21.748 1.00 83.69 194 HIS A CA 1
ATOM 1504 C C . HIS A 1 194 ? -10.401 -8.952 21.675 1.00 83.69 194 HIS A C 1
ATOM 1506 O O . HIS A 1 194 ? -10.943 -8.418 22.638 1.00 83.69 194 HIS A O 1
ATOM 1512 N N . ARG A 1 195 ? -11.070 -9.256 20.552 1.00 81.88 195 ARG A N 1
ATOM 1513 C CA . ARG A 1 195 ? -12.484 -8.930 20.289 1.00 81.88 195 ARG A CA 1
ATOM 1514 C C . ARG A 1 195 ? -12.826 -7.456 20.535 1.00 81.88 195 ARG A C 1
ATOM 1516 O O . ARG A 1 195 ? -13.946 -7.141 20.920 1.00 81.88 195 ARG A O 1
ATOM 1523 N N . SER A 1 196 ? -11.868 -6.561 20.295 1.00 81.88 196 SER A N 1
ATOM 1524 C CA . SER A 1 196 ? -12.027 -5.121 20.499 1.00 81.88 196 SER A CA 1
ATOM 1525 C C . SER A 1 196 ? -11.908 -4.366 19.178 1.00 81.88 196 SER A C 1
ATOM 1527 O O . SER A 1 196 ? -11.016 -4.617 18.363 1.00 81.88 196 SER A O 1
ATOM 1529 N N . ASN A 1 197 ? -12.812 -3.410 18.968 1.00 85.38 197 ASN A N 1
ATOM 1530 C CA . ASN A 1 197 ? -12.815 -2.549 17.780 1.00 85.38 197 ASN A CA 1
ATOM 1531 C C . ASN A 1 197 ? -11.832 -1.380 17.909 1.00 85.38 197 ASN A C 1
ATOM 1533 O O . ASN A 1 197 ? -11.549 -0.702 16.922 1.00 85.38 197 ASN A O 1
ATOM 1537 N N . LEU A 1 198 ? -11.285 -1.167 19.110 1.00 85.31 198 LEU A N 1
ATOM 1538 C CA . LEU A 1 198 ? -10.341 -0.094 19.403 1.00 85.31 198 LEU A CA 1
ATOM 1539 C C . LEU A 1 198 ? -9.111 -0.151 18.490 1.00 85.31 198 LEU A C 1
ATOM 1541 O O . LEU A 1 198 ? -8.672 0.876 17.983 1.00 85.31 198 LEU A O 1
ATOM 1545 N N . TYR A 1 199 ? -8.604 -1.357 18.226 1.00 90.81 199 TYR A N 1
ATOM 1546 C CA . TYR A 1 199 ? -7.459 -1.576 17.343 1.00 90.81 199 TYR A CA 1
ATOM 1547 C C . TYR A 1 199 ? -7.718 -1.079 15.916 1.00 90.81 199 TYR A C 1
ATOM 1549 O O . TYR A 1 199 ? -6.845 -0.454 15.321 1.00 90.81 199 TYR A O 1
ATOM 1557 N N . LEU A 1 200 ? -8.928 -1.288 15.386 1.00 91.50 200 LEU A N 1
ATOM 1558 C CA . LEU A 1 200 ? -9.304 -0.824 14.047 1.00 91.50 200 LEU A CA 1
ATOM 1559 C C . LEU A 1 200 ? -9.428 0.703 14.003 1.00 91.50 200 LEU A C 1
ATOM 1561 O O . LEU A 1 200 ? -8.940 1.340 13.070 1.00 91.50 200 LEU A O 1
ATOM 1565 N N . ILE A 1 201 ? -10.030 1.306 15.031 1.00 91.25 201 ILE A N 1
ATOM 1566 C CA . ILE A 1 201 ? -10.164 2.766 15.131 1.00 91.25 201 ILE A CA 1
ATOM 1567 C C . ILE A 1 201 ? -8.783 3.424 15.245 1.00 91.25 201 ILE A C 1
ATOM 1569 O O . ILE A 1 201 ? -8.520 4.404 14.555 1.00 91.25 201 ILE A O 1
ATOM 1573 N N . ALA A 1 202 ? -7.886 2.866 16.061 1.00 91.50 202 ALA A N 1
ATOM 1574 C CA . ALA A 1 202 ? -6.533 3.388 16.243 1.00 91.50 202 ALA A CA 1
ATOM 1575 C C . ALA A 1 202 ? -5.675 3.278 14.970 1.00 91.50 202 ALA A C 1
ATOM 1577 O O . ALA A 1 202 ? -4.900 4.181 14.672 1.00 91.50 202 ALA A O 1
ATOM 1578 N N . ALA A 1 203 ? -5.838 2.209 14.189 1.00 94.56 203 ALA A N 1
ATOM 1579 C CA . ALA A 1 203 ? -5.109 2.024 12.933 1.00 94.56 203 ALA A CA 1
ATOM 1580 C C . ALA A 1 203 ? -5.616 2.914 11.791 1.00 94.56 203 ALA A C 1
ATOM 1582 O O . ALA A 1 203 ? -4.845 3.301 10.914 1.00 94.56 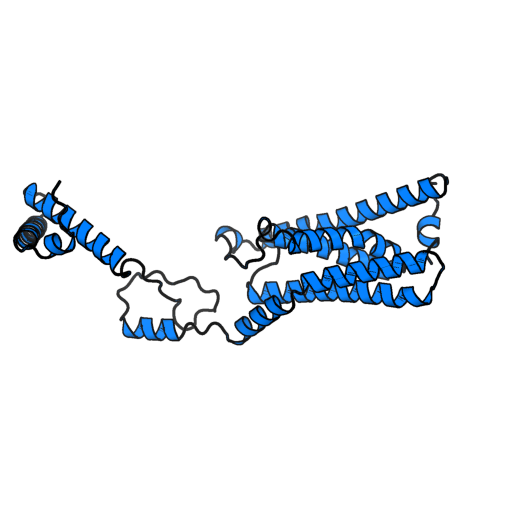203 ALA A O 1
ATOM 1583 N N . SER A 1 204 ? -6.910 3.243 11.807 1.00 94.19 204 SER A N 1
ATOM 1584 C CA . SER A 1 204 ? -7.584 4.005 10.754 1.00 94.19 204 SER A CA 1
ATOM 1585 C C . SER A 1 204 ? -6.858 5.297 10.348 1.00 94.19 204 SER A C 1
ATOM 1587 O O . SER A 1 204 ? -6.586 5.437 9.158 1.00 94.19 204 SER A O 1
ATOM 1589 N N . PRO A 1 205 ? -6.487 6.229 11.254 1.00 94.50 205 PRO A N 1
ATOM 1590 C CA . PRO A 1 205 ? -5.804 7.460 10.854 1.00 94.50 205 PRO A CA 1
ATOM 1591 C C . PRO A 1 205 ? -4.459 7.196 10.172 1.00 94.50 205 PRO A C 1
ATOM 1593 O O . PRO A 1 205 ? -4.145 7.871 9.201 1.00 94.50 205 PRO A O 1
ATOM 1596 N N . ILE A 1 206 ? -3.693 6.195 10.615 1.00 95.12 206 ILE A N 1
ATOM 1597 C CA . ILE A 1 206 ? -2.410 5.842 9.988 1.00 95.12 206 ILE A CA 1
ATOM 1598 C C . ILE A 1 206 ? -2.653 5.388 8.549 1.00 95.12 206 ILE A C 1
ATOM 1600 O O . ILE A 1 206 ? -2.070 5.931 7.618 1.00 95.12 206 ILE A O 1
ATOM 1604 N N . ILE A 1 207 ? -3.559 4.427 8.363 1.00 95.69 207 ILE A N 1
ATOM 1605 C CA . ILE A 1 207 ? -3.846 3.835 7.053 1.00 95.69 207 ILE A CA 1
ATOM 1606 C C . ILE A 1 207 ? -4.418 4.889 6.106 1.00 95.69 207 ILE A C 1
ATOM 1608 O O . ILE A 1 207 ? -3.938 5.038 4.986 1.00 95.69 207 ILE A O 1
ATOM 1612 N N . ILE A 1 208 ? -5.413 5.651 6.560 1.00 95.69 208 ILE A N 1
ATOM 1613 C CA . ILE A 1 208 ? -6.077 6.678 5.756 1.00 95.69 208 ILE A CA 1
ATOM 1614 C C . ILE A 1 208 ? -5.068 7.745 5.329 1.00 95.69 208 ILE A C 1
ATOM 1616 O O . ILE A 1 208 ? -4.971 8.032 4.140 1.00 95.69 208 ILE A O 1
ATOM 1620 N N . LEU A 1 209 ? -4.285 8.299 6.261 1.00 94.50 209 LEU A N 1
ATOM 1621 C CA . LEU A 1 209 ? -3.328 9.360 5.941 1.00 94.50 209 LEU A CA 1
ATOM 1622 C C . LEU A 1 209 ? -2.209 8.857 5.023 1.00 94.50 209 LEU A C 1
ATOM 1624 O O . LEU A 1 209 ? -1.890 9.531 4.047 1.00 94.50 209 LEU A O 1
ATOM 1628 N N . SER A 1 210 ? -1.654 7.669 5.277 1.00 92.62 210 SER A N 1
ATOM 1629 C CA . SER A 1 210 ? -0.614 7.079 4.426 1.00 92.62 210 SER A CA 1
ATOM 1630 C C . SER A 1 210 ? -1.103 6.813 3.001 1.00 92.62 210 SER A C 1
ATOM 1632 O O . SER A 1 210 ? -0.409 7.143 2.037 1.00 92.62 210 SER A O 1
ATOM 1634 N N . LEU A 1 211 ? -2.298 6.240 2.845 1.00 93.31 211 LEU A N 1
ATOM 1635 C CA . LEU A 1 211 ? -2.854 5.923 1.530 1.00 93.31 211 LEU A CA 1
ATOM 1636 C C . LEU A 1 211 ? -3.326 7.177 0.778 1.00 93.31 211 LEU A C 1
ATOM 1638 O O . LEU A 1 211 ? -3.079 7.279 -0.421 1.00 93.31 211 LEU A O 1
ATOM 1642 N N . ILE A 1 212 ? -3.940 8.148 1.464 1.00 93.06 212 ILE A N 1
ATOM 1643 C CA . ILE A 1 212 ? -4.324 9.434 0.861 1.00 93.06 212 ILE A CA 1
ATOM 1644 C C . ILE A 1 212 ? -3.081 10.211 0.428 1.00 93.06 212 ILE A C 1
ATOM 1646 O O . ILE A 1 212 ? -3.049 10.719 -0.688 1.00 93.06 212 ILE A O 1
ATOM 1650 N N . ALA A 1 213 ? -2.039 10.276 1.264 1.00 88.50 213 ALA A N 1
ATOM 1651 C CA . ALA A 1 213 ? -0.785 10.928 0.891 1.00 88.50 213 ALA A CA 1
ATOM 1652 C C . ALA A 1 213 ? -0.173 10.284 -0.362 1.00 88.50 213 ALA A C 1
ATOM 1654 O O . ALA A 1 213 ? 0.297 10.985 -1.254 1.00 88.50 213 ALA A O 1
ATOM 1655 N N . SER A 1 214 ? -0.256 8.955 -0.456 1.00 86.31 214 SER A N 1
ATOM 1656 C CA . SER A 1 214 ? 0.213 8.192 -1.613 1.00 86.31 214 SER A CA 1
ATOM 1657 C C . SER A 1 214 ? -0.615 8.453 -2.881 1.00 86.31 214 SER A C 1
ATOM 1659 O O . SER A 1 214 ? -0.054 8.467 -3.971 1.00 86.31 214 SER A O 1
ATOM 1661 N N . ASP A 1 215 ? -1.926 8.679 -2.768 1.00 86.25 215 ASP A N 1
ATOM 1662 C CA . ASP A 1 215 ? -2.825 8.942 -3.908 1.00 86.25 215 ASP A CA 1
ATOM 1663 C C . ASP A 1 215 ? -2.782 10.417 -4.367 1.00 86.25 215 ASP A C 1
ATOM 1665 O O . ASP A 1 215 ? -2.868 10.703 -5.559 1.00 86.25 215 ASP A O 1
ATOM 1669 N N . LEU A 1 216 ? -2.613 11.367 -3.436 1.00 84.75 216 LEU A N 1
ATOM 1670 C CA . LEU A 1 216 ? -2.673 12.811 -3.711 1.00 84.75 216 LEU A CA 1
ATOM 1671 C C . LEU A 1 216 ? -1.334 13.452 -4.093 1.00 84.75 216 LEU A C 1
ATOM 1673 O O . LEU A 1 216 ? -1.324 14.601 -4.536 1.00 84.75 216 LEU A O 1
ATOM 1677 N N . GLN A 1 217 ? -0.204 12.767 -3.906 1.00 81.81 217 GLN A N 1
ATOM 1678 C CA . GLN A 1 217 ? 1.128 13.309 -4.211 1.00 81.81 217 GLN A CA 1
ATOM 1679 C C . GLN A 1 217 ? 1.887 12.490 -5.269 1.00 81.81 217 GLN A C 1
ATOM 1681 O O . GLN A 1 217 ? 3.038 12.126 -5.034 1.00 81.81 217 GLN A O 1
ATOM 1686 N N . PRO A 1 218 ? 1.319 12.246 -6.467 1.00 72.50 218 PRO A N 1
ATOM 1687 C CA . PRO A 1 218 ? 1.993 11.465 -7.508 1.00 72.50 218 PRO A CA 1
ATOM 1688 C C . PRO A 1 218 ? 3.264 12.141 -8.052 1.00 72.50 218 PRO A C 1
ATOM 1690 O O . PRO A 1 218 ? 4.123 11.471 -8.610 1.00 72.50 218 PRO A O 1
ATOM 1693 N N . ALA A 1 219 ? 3.410 13.461 -7.872 1.00 64.38 219 ALA A N 1
ATOM 1694 C CA . ALA A 1 219 ? 4.605 14.206 -8.274 1.00 64.38 219 ALA A CA 1
ATOM 1695 C C . ALA A 1 219 ? 5.826 13.933 -7.374 1.00 64.38 219 ALA A C 1
ATOM 1697 O O . ALA A 1 219 ? 6.960 14.080 -7.820 1.00 64.38 219 ALA A O 1
ATOM 1698 N N . VAL A 1 220 ? 5.600 13.551 -6.112 1.00 69.75 220 VAL A N 1
ATOM 1699 C CA . VAL A 1 220 ? 6.659 13.250 -5.128 1.00 69.75 220 VAL A CA 1
ATOM 1700 C C . VAL A 1 220 ? 6.776 11.741 -4.899 1.00 69.75 220 VAL A C 1
ATOM 1702 O O . VAL A 1 220 ? 7.866 11.215 -4.682 1.00 69.75 220 VAL A O 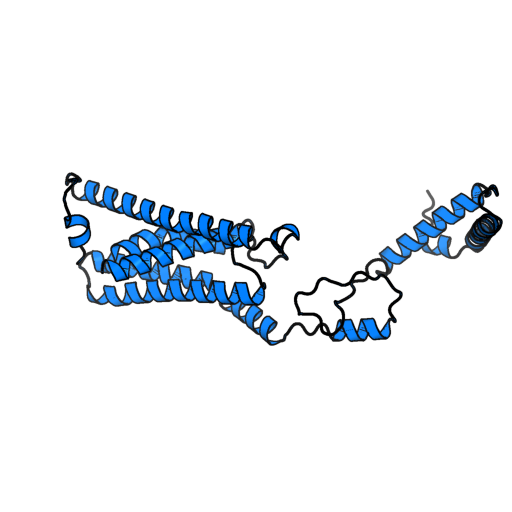1
ATOM 1705 N N . LEU A 1 221 ? 5.647 11.035 -4.957 1.00 72.69 221 LEU A N 1
ATOM 1706 C CA . LEU A 1 221 ? 5.528 9.596 -4.777 1.00 72.69 221 LEU A CA 1
ATOM 1707 C C . LEU A 1 221 ? 5.173 8.951 -6.113 1.00 72.69 221 LEU A C 1
ATOM 1709 O O . LEU A 1 221 ? 4.000 8.761 -6.415 1.00 72.69 221 LEU A O 1
ATOM 1713 N N . ASP A 1 222 ? 6.195 8.612 -6.898 1.00 74.31 222 ASP A N 1
ATOM 1714 C CA . ASP A 1 222 ? 6.015 7.996 -8.212 1.00 74.31 222 ASP A CA 1
ATOM 1715 C C . ASP A 1 222 ? 5.335 6.610 -8.092 1.00 74.31 222 ASP A C 1
ATOM 1717 O O . ASP A 1 222 ? 5.932 5.670 -7.545 1.00 74.31 222 ASP A O 1
ATOM 1721 N N . PRO A 1 223 ? 4.089 6.451 -8.585 1.00 73.81 223 PRO A N 1
ATOM 1722 C CA . PRO A 1 223 ? 3.380 5.179 -8.537 1.00 73.81 223 PRO A CA 1
ATOM 1723 C C . PRO A 1 223 ? 3.823 4.212 -9.647 1.00 73.81 223 PRO A C 1
ATOM 1725 O O . PRO A 1 223 ? 3.403 3.049 -9.629 1.00 73.81 223 PRO A O 1
ATOM 1728 N N . SER A 1 224 ? 4.646 4.661 -10.602 1.00 73.50 224 SER A N 1
ATOM 1729 C CA . SER A 1 224 ? 5.055 3.874 -11.763 1.00 73.50 224 SER A CA 1
ATOM 1730 C C . SER A 1 224 ? 5.939 2.673 -11.400 1.00 73.50 224 SER A C 1
ATOM 1732 O O . SER A 1 224 ? 6.631 2.625 -10.376 1.00 73.50 224 SER A O 1
ATOM 1734 N N . LEU A 1 225 ? 5.885 1.647 -12.252 1.00 64.25 225 LEU A N 1
ATOM 1735 C CA . LEU A 1 225 ? 6.628 0.401 -12.086 1.00 64.25 225 LEU A CA 1
ATOM 1736 C C . LEU A 1 225 ? 8.000 0.510 -12.765 1.00 64.25 225 LEU A C 1
ATOM 1738 O O . LEU A 1 225 ? 8.234 -0.045 -13.834 1.00 64.25 225 LEU A O 1
ATOM 1742 N N . ASN A 1 226 ? 8.922 1.242 -12.140 1.00 63.75 226 ASN A N 1
ATOM 1743 C CA . ASN A 1 226 ? 10.289 1.393 -12.654 1.00 63.75 226 ASN A CA 1
ATOM 1744 C C . ASN A 1 226 ? 11.103 0.099 -12.488 1.00 63.75 226 ASN A C 1
ATOM 1746 O O . ASN A 1 226 ? 11.007 -0.502 -11.423 1.00 63.75 226 ASN A O 1
ATOM 1750 N N . PRO A 1 227 ? 11.952 -0.330 -13.441 1.00 56.50 227 PRO A N 1
ATOM 1751 C CA . PRO A 1 227 ? 12.793 -1.526 -13.287 1.00 56.50 227 PRO A CA 1
ATOM 1752 C C . PRO A 1 227 ? 13.786 -1.389 -12.114 1.00 56.50 227 PRO A C 1
ATOM 1754 O O . PRO A 1 227 ? 14.312 -0.306 -11.869 1.00 56.50 227 PRO A O 1
ATOM 1757 N N . LEU A 1 228 ? 14.063 -2.477 -11.369 1.00 60.00 228 LEU A N 1
ATOM 1758 C CA . LEU A 1 228 ? 14.977 -2.393 -10.213 1.00 60.00 228 LEU A CA 1
ATOM 1759 C C . LEU A 1 228 ? 16.410 -2.098 -10.655 1.00 60.00 228 LEU A C 1
ATOM 1761 O O . LEU A 1 228 ? 16.920 -2.692 -11.614 1.00 60.00 228 LEU A O 1
ATOM 1765 N N . VAL A 1 229 ? 17.104 -1.304 -9.841 1.00 54.53 229 VAL A N 1
ATOM 1766 C CA . VAL A 1 229 ? 18.561 -1.168 -9.897 1.00 54.53 229 VAL A CA 1
ATOM 1767 C C . VAL A 1 229 ? 19.202 -2.564 -9.735 1.00 54.53 229 VAL A C 1
ATOM 1769 O O . VAL A 1 229 ? 18.780 -3.323 -8.856 1.00 54.53 229 VAL A O 1
ATOM 1772 N N . PRO A 1 230 ? 20.198 -2.943 -10.563 1.00 49.72 230 PRO A N 1
ATOM 1773 C CA . PRO A 1 230 ? 20.749 -4.305 -10.618 1.00 49.72 230 PRO A CA 1
ATOM 1774 C C . PRO A 1 230 ? 21.225 -4.883 -9.276 1.00 49.72 230 PRO A C 1
ATOM 1776 O O . PRO A 1 230 ? 21.151 -6.091 -9.079 1.00 49.72 230 PRO A O 1
ATOM 1779 N N . VAL A 1 231 ? 21.648 -4.036 -8.331 1.00 52.22 231 VAL A N 1
ATOM 1780 C CA . VAL A 1 231 ? 22.212 -4.459 -7.035 1.00 52.22 231 VAL A CA 1
ATOM 1781 C C . VAL A 1 231 ? 21.181 -5.078 -6.072 1.00 52.22 231 VAL A C 1
ATOM 1783 O O . VAL A 1 231 ? 21.541 -5.836 -5.173 1.00 52.22 231 VAL A O 1
ATOM 1786 N N . LEU A 1 232 ? 19.889 -4.783 -6.262 1.00 56.81 232 LEU A N 1
ATOM 1787 C CA . LEU A 1 232 ? 18.796 -5.250 -5.395 1.00 56.81 232 LEU A CA 1
ATOM 1788 C C . LEU A 1 232 ? 18.165 -6.567 -5.873 1.00 56.81 232 LEU A C 1
ATOM 1790 O O . LEU A 1 232 ? 17.376 -7.158 -5.144 1.00 56.81 232 LEU A O 1
ATOM 1794 N N . ARG A 1 233 ? 18.495 -7.042 -7.082 1.00 53.62 233 ARG A N 1
ATOM 1795 C CA . ARG A 1 233 ? 17.826 -8.208 -7.690 1.00 53.62 233 ARG A CA 1
ATOM 1796 C C . ARG A 1 233 ? 18.328 -9.552 -7.163 1.00 53.62 233 ARG A C 1
ATOM 1798 O O . ARG A 1 233 ? 17.575 -10.515 -7.162 1.00 53.62 233 ARG A O 1
ATOM 1805 N N . SER A 1 234 ? 19.586 -9.633 -6.731 1.00 57.44 234 SER A N 1
ATOM 1806 C CA . SER A 1 234 ? 20.259 -10.904 -6.421 1.00 57.44 234 SER A CA 1
ATOM 1807 C C . SER A 1 234 ? 20.356 -11.232 -4.926 1.00 57.44 234 SER A C 1
ATOM 1809 O O . SER A 1 234 ? 20.949 -12.244 -4.567 1.00 57.44 234 SER A O 1
ATOM 1811 N N . ASN A 1 235 ? 19.795 -10.401 -4.040 1.00 72.25 235 ASN A N 1
ATOM 1812 C CA . ASN A 1 235 ? 19.995 -10.524 -2.594 1.00 72.25 235 ASN A CA 1
ATOM 1813 C C . ASN A 1 235 ? 18.689 -10.882 -1.865 1.00 72.25 235 ASN A C 1
ATOM 1815 O O . ASN A 1 235 ? 17.977 -10.009 -1.361 1.00 72.25 235 ASN A O 1
ATOM 1819 N N . PHE A 1 236 ? 18.401 -12.186 -1.769 1.00 80.19 236 PHE A N 1
ATOM 1820 C CA . PHE A 1 236 ? 17.265 -12.718 -0.998 1.00 80.19 236 PHE A CA 1
ATOM 1821 C C . PHE A 1 236 ? 17.271 -12.210 0.452 1.00 80.19 236 PHE A C 1
ATOM 1823 O O . PHE A 1 236 ? 16.251 -11.737 0.948 1.00 80.19 236 PHE A O 1
ATOM 1830 N N . TRP A 1 237 ? 18.445 -12.225 1.093 1.00 82.31 237 TRP A N 1
ATOM 1831 C CA . TRP A 1 237 ? 18.646 -11.751 2.465 1.00 82.31 237 TRP A CA 1
ATOM 1832 C C . TRP A 1 237 ? 18.346 -10.264 2.647 1.00 82.31 237 TRP A C 1
ATOM 1834 O O . TRP A 1 237 ? 17.745 -9.870 3.641 1.00 82.31 237 TRP A O 1
ATOM 1844 N N . LEU A 1 238 ? 18.730 -9.432 1.676 1.00 85.19 238 LEU A N 1
ATOM 1845 C CA . LEU A 1 238 ? 18.454 -7.998 1.729 1.00 85.19 238 LEU A CA 1
ATOM 1846 C C . LEU A 1 238 ? 16.950 -7.731 1.613 1.00 85.19 238 LEU A C 1
ATOM 1848 O O . LEU A 1 238 ? 16.405 -6.910 2.344 1.00 85.19 238 LEU A O 1
ATOM 1852 N N . THR A 1 239 ? 16.274 -8.466 0.731 1.00 82.38 239 THR A N 1
ATOM 1853 C CA . THR A 1 239 ? 14.827 -8.342 0.534 1.00 82.38 239 THR A CA 1
ATOM 1854 C C . THR A 1 239 ? 14.064 -8.684 1.812 1.00 82.38 239 THR A C 1
ATOM 1856 O O . THR A 1 239 ? 13.259 -7.881 2.280 1.00 82.38 239 THR A O 1
ATOM 1859 N N . THR A 1 240 ? 14.322 -9.847 2.414 1.00 85.38 240 THR A N 1
ATOM 1860 C CA . THR A 1 240 ? 13.644 -10.254 3.657 1.00 85.38 240 THR A CA 1
ATOM 1861 C C . THR A 1 240 ? 13.965 -9.319 4.820 1.00 85.38 240 THR A C 1
ATOM 1863 O O . THR A 1 240 ? 13.063 -8.984 5.591 1.00 85.38 240 THR A O 1
ATOM 1866 N N . HIS A 1 241 ? 15.204 -8.831 4.915 1.00 89.81 241 HIS A N 1
ATOM 1867 C CA . HIS A 1 241 ? 15.604 -7.838 5.911 1.00 89.81 241 HIS A CA 1
ATOM 1868 C C . HIS A 1 241 ? 14.788 -6.542 5.797 1.00 89.81 241 HIS A C 1
ATOM 1870 O O . HIS A 1 241 ? 14.154 -6.124 6.769 1.00 89.81 241 HIS A O 1
ATOM 1876 N N . VAL A 1 242 ? 14.740 -5.940 4.604 1.00 90.25 242 VAL A N 1
ATOM 1877 C CA . VAL A 1 242 ? 14.021 -4.677 4.376 1.00 90.25 242 VAL A CA 1
ATOM 1878 C C . VAL A 1 242 ? 12.520 -4.852 4.595 1.00 90.25 242 VAL A C 1
ATOM 1880 O O . VAL A 1 242 ? 11.911 -4.026 5.274 1.00 90.25 242 VAL A O 1
ATOM 1883 N N . LEU A 1 243 ? 11.917 -5.941 4.105 1.00 90.56 243 LEU A N 1
ATOM 1884 C CA . LEU A 1 243 ? 10.492 -6.221 4.323 1.00 90.56 243 LEU A CA 1
ATOM 1885 C C . LEU A 1 243 ? 10.150 -6.347 5.812 1.00 90.56 243 LEU A C 1
ATOM 1887 O O . LEU A 1 243 ? 9.138 -5.806 6.255 1.00 90.56 243 LEU A O 1
ATOM 1891 N N . THR A 1 244 ? 11.002 -7.021 6.588 1.00 91.56 244 THR A N 1
ATOM 1892 C CA . THR A 1 244 ? 10.772 -7.237 8.025 1.00 91.56 244 THR A CA 1
ATOM 1893 C C . THR A 1 244 ? 10.923 -5.939 8.816 1.00 91.56 244 THR A C 1
ATOM 1895 O O . THR A 1 244 ? 10.056 -5.609 9.627 1.00 91.56 244 THR A O 1
ATOM 1898 N N . ILE A 1 245 ? 11.979 -5.158 8.554 1.00 93.06 245 ILE A N 1
ATOM 1899 C CA . ILE A 1 245 ? 12.190 -3.867 9.228 1.00 93.06 245 ILE A CA 1
ATOM 1900 C C . ILE A 1 245 ? 11.063 -2.897 8.883 1.00 93.06 245 ILE A C 1
ATOM 1902 O O . ILE A 1 245 ? 10.491 -2.267 9.771 1.00 93.06 245 ILE A O 1
ATOM 1906 N N . THR A 1 246 ? 10.682 -2.811 7.611 1.00 91.56 246 THR A N 1
ATOM 1907 C CA . THR A 1 246 ? 9.613 -1.896 7.197 1.00 91.56 246 THR A CA 1
ATOM 1908 C C . THR A 1 246 ? 8.244 -2.304 7.733 1.00 91.56 246 THR A C 1
ATOM 1910 O O . THR A 1 246 ? 7.463 -1.440 8.131 1.00 91.56 246 THR A O 1
ATOM 1913 N N . LEU A 1 247 ? 7.977 -3.607 7.860 1.00 93.88 247 LEU A N 1
ATOM 1914 C CA . LEU A 1 247 ? 6.770 -4.106 8.520 1.00 93.88 247 LEU A CA 1
ATOM 1915 C C . LEU A 1 247 ? 6.734 -3.728 10.012 1.00 93.88 247 LEU A C 1
ATOM 1917 O O . LEU A 1 247 ? 5.664 -3.419 10.543 1.00 93.88 247 LEU A O 1
ATOM 1921 N N . SER A 1 248 ? 7.892 -3.690 10.681 1.00 95.19 248 SER A N 1
ATOM 1922 C CA . SER A 1 248 ? 7.981 -3.301 12.095 1.00 95.19 248 SER A CA 1
ATOM 1923 C C . SER A 1 248 ? 7.570 -1.841 12.341 1.00 95.19 248 SER A C 1
ATOM 1925 O O . SER A 1 248 ? 6.938 -1.558 13.359 1.00 95.19 248 SER A O 1
ATOM 1927 N N . TYR A 1 249 ? 7.798 -0.929 11.382 1.00 94.44 249 TYR A N 1
ATOM 1928 C CA . TYR A 1 249 ? 7.277 0.443 11.461 1.00 94.44 249 TYR A CA 1
ATOM 1929 C C . TYR A 1 249 ? 5.746 0.485 11.483 1.00 94.44 249 TYR A C 1
ATOM 1931 O O . TYR A 1 249 ? 5.177 1.320 12.181 1.00 94.44 249 TYR A O 1
ATOM 1939 N N . GLY A 1 250 ? 5.068 -0.431 10.782 1.00 93.50 250 GLY A N 1
ATOM 1940 C CA . GLY A 1 250 ? 3.607 -0.547 10.832 1.00 93.50 250 GLY A CA 1
ATOM 1941 C C . GLY A 1 250 ? 3.101 -0.944 12.223 1.00 93.50 250 GLY A C 1
ATOM 1942 O O . GLY A 1 250 ? 2.160 -0.338 12.738 1.00 93.50 250 GLY A O 1
ATOM 1943 N N . ALA A 1 251 ? 3.765 -1.911 12.867 1.00 94.75 251 ALA A N 1
ATOM 1944 C CA . ALA A 1 251 ? 3.458 -2.304 14.246 1.00 94.75 251 ALA A CA 1
ATOM 1945 C C . ALA A 1 251 ? 3.716 -1.161 15.238 1.00 94.75 251 ALA A C 1
ATOM 1947 O O . ALA A 1 251 ? 2.882 -0.883 16.101 1.00 94.75 251 ALA A O 1
ATOM 1948 N N . PHE A 1 252 ? 4.851 -0.474 15.090 1.00 95.38 252 PHE A N 1
ATOM 1949 C CA . PHE A 1 252 ? 5.208 0.673 15.918 1.00 95.38 252 PHE A CA 1
ATOM 1950 C C . PHE A 1 252 ? 4.201 1.819 15.771 1.00 95.38 252 PHE A C 1
ATOM 1952 O O . PHE A 1 252 ? 3.732 2.352 16.775 1.00 95.38 252 PHE A O 1
ATOM 1959 N N . ALA A 1 253 ? 3.810 2.159 14.539 1.00 94.44 253 ALA A N 1
ATOM 1960 C CA . ALA A 1 253 ? 2.805 3.184 14.281 1.00 94.44 253 ALA A CA 1
ATOM 1961 C C . ALA A 1 253 ? 1.473 2.833 14.957 1.00 94.44 253 ALA A C 1
ATOM 1963 O O . ALA A 1 253 ? 0.895 3.676 15.643 1.00 94.44 253 ALA A O 1
ATOM 1964 N N . LEU A 1 254 ? 1.019 1.579 14.842 1.00 94.12 254 LEU A N 1
ATOM 1965 C CA . LEU A 1 254 ? -0.195 1.114 15.515 1.00 94.12 254 LEU A CA 1
ATOM 1966 C C . LEU A 1 254 ? -0.097 1.248 17.042 1.00 94.12 254 LEU A C 1
ATOM 1968 O O . LEU A 1 254 ? -1.028 1.754 17.670 1.00 94.12 254 LEU A O 1
ATOM 1972 N N . ALA A 1 255 ? 1.020 0.826 17.638 1.00 93.19 255 ALA A N 1
ATOM 1973 C CA . ALA A 1 255 ? 1.253 0.959 19.075 1.00 93.19 255 ALA A CA 1
ATOM 1974 C C . ALA A 1 255 ? 1.237 2.431 19.520 1.00 93.19 255 ALA A C 1
ATOM 1976 O O . ALA A 1 255 ? 0.596 2.770 20.516 1.00 93.19 255 ALA A O 1
ATOM 1977 N N . ALA A 1 256 ? 1.868 3.318 18.746 1.00 93.62 256 ALA A N 1
ATOM 1978 C CA . ALA A 1 256 ? 1.843 4.752 18.997 1.00 93.62 256 ALA A CA 1
ATOM 1979 C C . ALA A 1 256 ? 0.416 5.314 18.918 1.00 93.62 256 ALA A C 1
ATOM 1981 O O . ALA A 1 256 ? -0.002 6.035 19.824 1.00 93.62 256 ALA A O 1
ATOM 1982 N N . ALA A 1 257 ? -0.367 4.964 17.893 1.00 92.06 257 ALA A N 1
ATOM 1983 C CA . ALA A 1 257 ? -1.748 5.433 17.777 1.00 92.06 257 ALA A CA 1
ATOM 1984 C C . ALA A 1 257 ? -2.642 4.926 18.917 1.00 92.06 257 ALA A C 1
ATOM 1986 O O . ALA A 1 257 ? -3.452 5.692 19.442 1.00 92.06 257 ALA A O 1
ATOM 1987 N N . LEU A 1 258 ? -2.462 3.675 19.349 1.00 89.75 258 LEU A N 1
ATOM 1988 C CA . LEU A 1 258 ? -3.140 3.140 20.530 1.00 89.75 258 LEU A CA 1
ATOM 1989 C C . LEU A 1 258 ? -2.782 3.945 21.782 1.00 89.75 258 LEU A C 1
ATOM 1991 O O . LEU A 1 258 ? -3.685 4.387 22.487 1.00 89.75 258 LEU A O 1
ATOM 1995 N N . ALA A 1 259 ? -1.494 4.198 22.028 1.00 88.25 259 ALA A N 1
ATOM 1996 C CA . ALA A 1 259 ? -1.048 4.988 23.175 1.00 88.25 259 ALA A CA 1
ATOM 1997 C C . ALA A 1 259 ? -1.671 6.395 23.184 1.00 88.25 259 ALA A C 1
ATOM 1999 O O . ALA A 1 259 ? -2.211 6.826 24.203 1.00 88.25 259 ALA A O 1
ATOM 2000 N N . HIS A 1 260 ? -1.686 7.080 22.036 1.00 88.69 260 HIS A N 1
ATOM 2001 C CA . HIS A 1 260 ? -2.323 8.394 21.911 1.00 88.69 260 HIS A CA 1
ATOM 2002 C C . HIS A 1 260 ? -3.826 8.328 22.189 1.00 88.69 260 HIS A C 1
ATOM 2004 O O . HIS A 1 260 ? -4.357 9.180 22.904 1.00 88.69 260 HIS A O 1
ATOM 2010 N N . PHE A 1 261 ? -4.520 7.311 21.672 1.00 85.25 261 PHE A N 1
ATOM 2011 C CA . PHE A 1 261 ? -5.947 7.143 21.926 1.00 85.25 261 PHE A CA 1
ATOM 2012 C C . PHE A 1 261 ? -6.233 6.936 23.420 1.00 85.25 261 PHE A C 1
ATOM 2014 O O . PHE A 1 261 ? -7.122 7.585 23.973 1.00 85.25 261 PHE A O 1
ATOM 2021 N N . LEU A 1 262 ? -5.443 6.095 24.093 1.00 82.75 262 LEU A N 1
ATOM 2022 C CA . LEU A 1 262 ? -5.569 5.838 25.530 1.00 82.75 262 LEU A CA 1
ATOM 2023 C C . LEU A 1 262 ? -5.362 7.120 26.350 1.00 82.75 262 LEU A C 1
ATOM 2025 O O . LEU A 1 262 ? -6.217 7.465 27.170 1.00 82.75 262 LEU A O 1
ATOM 2029 N N . ILE A 1 263 ? -4.298 7.878 26.069 1.00 85.00 263 ILE A N 1
ATOM 2030 C CA . ILE A 1 263 ? -4.010 9.154 26.743 1.00 85.00 263 ILE A CA 1
ATOM 2031 C C . ILE A 1 263 ? -5.164 10.147 26.546 1.00 85.00 263 ILE A C 1
ATOM 2033 O O . ILE A 1 263 ? -5.669 10.711 27.518 1.00 85.00 263 ILE A O 1
ATOM 2037 N N . LEU A 1 264 ? -5.647 10.316 25.311 1.00 83.06 264 LEU A N 1
ATOM 2038 C CA . LEU A 1 264 ? -6.764 11.218 25.010 1.00 83.06 264 LEU A CA 1
ATOM 2039 C C . LEU A 1 264 ? -8.043 10.827 25.760 1.00 83.06 264 LEU A C 1
ATOM 2041 O O . LEU A 1 264 ? -8.769 11.698 26.247 1.00 83.06 264 LEU A O 1
ATOM 2045 N N . THR A 1 265 ? -8.327 9.529 25.880 1.00 76.56 265 THR A N 1
ATOM 2046 C CA . THR A 1 265 ? -9.495 9.062 26.640 1.00 76.56 265 THR A CA 1
ATOM 2047 C C . THR A 1 265 ? -9.356 9.283 28.143 1.00 76.56 265 THR A C 1
ATOM 2049 O O . THR A 1 265 ? -10.333 9.689 28.774 1.00 76.56 265 THR A O 1
ATOM 2052 N N . SER A 1 266 ? -8.163 9.089 28.713 1.00 77.25 266 SER A N 1
ATOM 2053 C CA . SER A 1 266 ? -7.907 9.346 30.135 1.00 77.25 266 SER A CA 1
ATOM 2054 C C . SER A 1 266 ? -8.047 10.831 30.473 1.00 77.25 266 SER A C 1
ATOM 2056 O O . SER A 1 266 ? -8.761 11.167 31.420 1.00 77.25 266 SER A O 1
ATOM 2058 N N . ILE A 1 267 ? -7.489 11.723 29.644 1.00 82.62 267 ILE A N 1
ATOM 2059 C CA . ILE A 1 267 ? -7.635 13.177 29.819 1.00 82.62 267 ILE A CA 1
ATOM 2060 C C . ILE A 1 267 ? -9.116 13.578 29.788 1.00 82.62 267 ILE A C 1
ATOM 2062 O O . ILE A 1 267 ? -9.575 14.330 30.647 1.00 82.62 267 ILE A O 1
ATOM 2066 N N . ARG A 1 268 ? -9.895 13.040 28.837 1.00 79.12 268 ARG A N 1
ATOM 2067 C CA . ARG A 1 268 ? -11.335 13.337 28.726 1.00 79.12 268 ARG A CA 1
ATOM 2068 C C . ARG A 1 268 ? -12.146 12.854 29.928 1.00 79.12 268 ARG A C 1
ATOM 2070 O O . ARG A 1 268 ? -13.083 13.540 30.326 1.00 79.12 268 ARG A O 1
ATOM 2077 N N . LYS A 1 269 ? -11.810 11.692 30.495 1.00 73.62 269 LYS A N 1
ATOM 2078 C CA . LYS A 1 269 ? -12.524 11.113 31.646 1.00 73.62 269 LYS A CA 1
ATOM 2079 C C . LYS A 1 269 ? -12.034 11.631 33.005 1.00 73.62 269 LYS A C 1
ATOM 2081 O O . LYS A 1 269 ? -12.664 11.323 34.012 1.00 73.62 269 LYS A O 1
ATOM 2086 N N . LYS A 1 270 ? -10.944 12.417 33.050 1.00 69.94 270 LYS A N 1
ATOM 2087 C CA . LYS A 1 270 ? -10.268 12.869 34.287 1.00 69.94 270 LYS A CA 1
ATOM 2088 C C . LYS A 1 270 ? -9.963 11.719 35.263 1.00 69.94 270 LYS A C 1
ATOM 2090 O O . LYS A 1 270 ? -9.974 11.911 36.474 1.00 69.94 270 LYS A O 1
ATOM 2095 N N . SER A 1 271 ? -9.730 10.515 34.747 1.00 60.06 271 SER A N 1
ATOM 2096 C CA . SER A 1 271 ? -9.438 9.329 35.557 1.00 60.06 271 SER A CA 1
ATOM 2097 C C . SER A 1 271 ? -7.931 9.064 35.529 1.00 60.06 271 SER A C 1
ATOM 2099 O O . SER A 1 271 ? -7.355 9.101 34.433 1.00 60.06 271 SER A O 1
ATOM 2101 N N . PRO A 1 272 ? -7.279 8.809 36.681 1.00 58.09 272 PRO A N 1
ATOM 2102 C CA . PRO A 1 272 ? -5.865 8.460 36.698 1.00 58.09 272 PRO A CA 1
ATOM 2103 C C . PRO A 1 272 ? -5.642 7.163 35.911 1.00 58.09 272 PRO A C 1
ATOM 2105 O O . PRO A 1 272 ? -6.433 6.226 36.008 1.00 58.09 272 PRO A O 1
ATOM 2108 N N . LEU A 1 273 ? -4.571 7.123 35.115 1.00 57.59 273 LEU A N 1
ATOM 2109 C CA . LEU A 1 273 ? -4.095 5.901 34.467 1.00 57.59 273 LEU A CA 1
ATOM 2110 C C . LEU A 1 273 ? -3.546 4.983 35.567 1.00 57.59 273 LEU A C 1
ATOM 2112 O O . LEU A 1 273 ? -2.383 5.097 35.946 1.00 57.59 273 LEU A O 1
ATOM 2116 N N . ALA A 1 274 ? -4.395 4.141 36.155 1.00 54.25 274 ALA A N 1
ATOM 2117 C CA . ALA A 1 274 ? -3.950 3.154 37.129 1.00 54.25 274 ALA A CA 1
ATOM 2118 C C . ALA A 1 274 ? -3.182 2.031 36.409 1.00 54.25 274 ALA A C 1
ATOM 2120 O O . ALA A 1 274 ? -3.646 1.516 35.393 1.00 54.25 274 ALA A O 1
ATOM 2121 N N . ASN A 1 275 ? -2.011 1.655 36.940 1.00 54.53 275 ASN A N 1
ATOM 2122 C CA . ASN A 1 275 ? -1.137 0.621 36.363 1.00 54.53 275 ASN A CA 1
ATOM 2123 C C . ASN A 1 275 ? -1.799 -0.769 36.281 1.00 54.53 275 ASN A C 1
ATOM 2125 O O . ASN A 1 275 ? -1.404 -1.569 35.439 1.00 54.53 275 ASN A O 1
ATOM 2129 N N . ASP A 1 276 ? -2.829 -1.019 37.095 1.00 47.41 276 ASP A N 1
ATOM 2130 C CA . ASP A 1 276 ? -3.477 -2.325 37.252 1.00 47.41 276 ASP A CA 1
ATOM 2131 C C . ASP A 1 276 ? -4.955 -2.315 36.848 1.00 47.41 276 ASP A C 1
ATOM 2133 O O . ASP A 1 276 ? -5.735 -3.115 37.359 1.00 47.41 276 ASP A O 1
ATOM 2137 N N . ASP A 1 277 ? -5.375 -1.416 35.953 1.00 48.75 277 ASP A N 1
ATOM 2138 C CA . ASP A 1 277 ? -6.749 -1.428 35.457 1.00 48.75 277 ASP A CA 1
ATOM 2139 C C . ASP A 1 277 ? -6.852 -2.261 34.160 1.00 48.75 277 ASP A C 1
ATOM 2141 O O . ASP A 1 277 ? -6.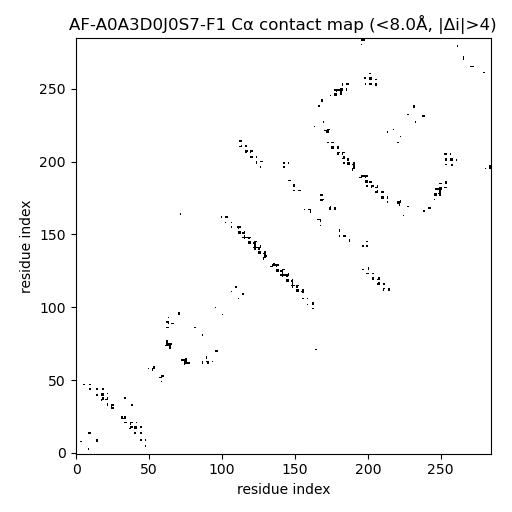638 -1.739 33.058 1.00 48.75 277 ASP A O 1
ATOM 2145 N N . PRO A 1 278 ? -7.234 -3.556 34.221 1.00 46.28 278 PRO A N 1
ATOM 2146 C CA . PRO A 1 278 ? -7.641 -4.308 33.032 1.00 46.28 278 PRO A CA 1
ATOM 2147 C C . PRO A 1 278 ? -8.872 -3.675 32.339 1.00 46.28 278 PRO A C 1
ATOM 2149 O O . PRO A 1 278 ? -9.276 -4.109 31.253 1.00 46.28 278 PRO A O 1
ATOM 2152 N N . GLY A 1 279 ? -9.463 -2.631 32.936 1.00 45.97 279 GLY A N 1
ATOM 2153 C CA . GLY A 1 279 ? -10.655 -1.912 32.507 1.00 45.97 279 GLY A CA 1
ATOM 2154 C C . GLY A 1 279 ? -10.552 -1.091 31.220 1.00 45.97 279 GLY A C 1
ATOM 2155 O O . GLY A 1 279 ? -11.597 -0.774 30.650 1.00 45.97 279 GLY A O 1
ATOM 2156 N N . VAL A 1 280 ? -9.367 -0.799 30.664 1.00 48.88 280 VAL A N 1
ATOM 2157 C CA . VAL A 1 280 ? -9.315 -0.032 29.395 1.00 48.88 280 VAL A CA 1
ATOM 2158 C C . VAL A 1 280 ? -9.635 -0.893 28.163 1.00 48.88 280 VAL A C 1
ATOM 2160 O O . VAL A 1 280 ? -10.140 -0.388 27.161 1.00 48.88 280 VAL A O 1
ATOM 2163 N N . LEU A 1 281 ? -9.453 -2.215 28.258 1.00 47.69 281 LEU A N 1
ATOM 2164 C CA . LEU A 1 281 ? -9.887 -3.174 27.231 1.00 47.69 281 LEU A CA 1
ATOM 2165 C C . LEU A 1 281 ? -11.328 -3.663 27.437 1.00 47.69 281 LEU A C 1
ATOM 2167 O O . LEU A 1 281 ? -11.964 -4.092 26.476 1.00 47.69 281 LEU A O 1
ATOM 2171 N N . HIS A 1 282 ? -11.862 -3.569 28.658 1.00 42.34 282 HIS A N 1
ATOM 2172 C CA . HIS A 1 282 ? -13.222 -4.013 28.979 1.00 42.34 282 HIS A CA 1
ATOM 2173 C C . HIS A 1 282 ? -14.300 -2.948 28.696 1.00 42.34 282 HIS A C 1
ATOM 2175 O O . HIS A 1 282 ? -15.470 -3.290 28.549 1.00 42.34 282 HIS A O 1
ATOM 2181 N N . LEU A 1 283 ? -13.909 -1.675 28.553 1.00 42.50 283 LEU A N 1
ATOM 2182 C CA . LEU A 1 283 ? -14.800 -0.539 28.265 1.00 42.50 283 LEU A CA 1
ATOM 2183 C C . LEU A 1 283 ? -15.451 -0.555 26.866 1.00 42.50 283 LEU A C 1
ATOM 2185 O O . LEU A 1 283 ? -16.277 0.307 26.581 1.00 42.50 283 LEU A O 1
ATOM 2189 N N . TYR A 1 284 ? -15.085 -1.506 26.002 1.00 43.69 284 TYR A N 1
ATOM 2190 C CA . TYR A 1 284 ? -15.619 -1.649 24.639 1.00 43.69 284 TYR A CA 1
ATOM 2191 C C . TYR A 1 284 ? -16.018 -3.094 24.290 1.00 43.69 284 TYR A C 1
ATOM 2193 O O . TYR A 1 284 ? -16.071 -3.445 23.106 1.00 43.69 284 TYR A O 1
ATOM 2201 N N . ARG A 1 285 ? -16.256 -3.933 25.306 1.00 38.50 285 ARG A N 1
ATOM 2202 C CA . ARG A 1 285 ? -16.836 -5.269 25.125 1.00 38.50 285 ARG A CA 1
ATOM 2203 C C . ARG A 1 285 ? -18.336 -5.184 24.862 1.00 38.50 285 ARG A C 1
ATOM 2205 O O . ARG A 1 285 ? -18.985 -4.331 25.503 1.00 38.50 285 ARG A O 1
#

pLDDT: mean 77.77, std 15.18, range [38.5, 96.62]

Radius of gyration: 32.08 Å; Cα contacts (8 Å, |Δi|>4): 258; chains: 1; bounding box: 82×50×91 Å

Solvent-accessible surface area (backbone atoms only — not comparable to full-atom values): 15974 Å² total; per-residue (Å²): 133,87,85,74,58,70,69,64,59,74,68,35,64,68,47,56,50,30,28,51,52,36,53,52,37,53,72,76,32,96,84,52,84,60,55,69,66,21,52,51,34,38,55,51,52,51,51,50,51,54,50,49,26,55,74,72,48,69,65,66,77,88,44,68,49,64,92,89,56,61,98,82,52,67,68,43,78,85,86,61,96,73,60,68,70,63,51,54,51,49,62,71,59,65,69,68,56,65,68,56,55,53,50,49,53,48,49,66,71,64,36,37,56,58,54,15,29,52,28,30,48,52,12,40,53,32,41,54,50,22,70,68,73,76,40,71,82,35,42,65,57,12,51,52,26,40,52,49,16,48,48,29,43,52,51,40,49,52,52,48,28,66,72,67,76,44,78,70,65,82,49,74,38,36,40,43,50,42,24,28,47,27,17,46,51,52,17,51,52,49,20,67,75,69,65,30,66,62,40,48,53,36,22,29,62,56,30,33,52,39,38,46,53,49,68,75,32,52,92,81,27,62,83,70,89,72,83,77,63,78,83,68,76,81,39,68,67,59,52,55,50,53,54,53,57,48,36,47,51,6,50,51,50,32,52,51,35,43,51,52,51,52,53,55,50,32,65,75,66,74,48,82,89,58,96,82,56,75,56,78,71,56,76,62,107

Nearest PDB structures (foldseek):
  7s9y-assembly1_A  TM=5.981E-01  e=1.649E-04  Helicobacter hepaticus
  5ek0-assembly1_D  TM=5.203E-01  e=2.866E+00  unclassified
  5ek0-assembly1_B  TM=5.531E-01  e=5.719E+00  unclassified
  8f0p-assembly1_A  TM=4.182E-01  e=9.938E+00  Homo sapiens

Sequence (285 aa):
TRHFPPRLLATQPQLADLTRQADAARASGPQTEIPPLALAAQTVSLRLRIFSSLISGDAFRVVPPSSGSPAEAPWSTTRSPIDLPDLLEAQKRADLPSTKIQLEVAYLKYHPFRLAWIAWLLSAFLLLIAGQNLKHSLLPWGKTLAYLGLLLLIIGFAARVYIAGRPPVTNMYESILWVAFGAGLFAVIFSIRHRSNLYLIAASPIIILSLIASDLQPAVLDPSLNPLVPVLRSNFWLTTHVLTITLSYGAFALAAALAHFLILTSIRKKSPLANDDPGVLHLYR